Protein AF-A0A7W6JBB3-F1 (afdb_monomer_lite)

Structure (mmCIF, N/CA/C/O backbone):
data_AF-A0A7W6JBB3-F1
#
_entry.id   AF-A0A7W6JBB3-F1
#
loop_
_atom_site.group_PDB
_atom_site.id
_atom_site.type_symbol
_atom_site.label_atom_id
_atom_site.label_alt_id
_atom_site.label_comp_id
_atom_site.label_asym_id
_atom_site.label_entity_id
_atom_site.label_seq_id
_atom_site.pdbx_PDB_ins_code
_atom_site.Cartn_x
_atom_site.Cartn_y
_atom_site.Cartn_z
_atom_site.occupancy
_atom_site.B_iso_or_equiv
_atom_site.auth_seq_id
_atom_site.auth_comp_id
_atom_site.auth_asym_id
_atom_site.auth_atom_id
_atom_site.pdbx_PDB_model_num
ATOM 1 N N . MET A 1 1 ? 36.070 -5.280 -12.609 1.00 41.84 1 MET A N 1
ATOM 2 C CA . MET A 1 1 ? 34.719 -4.781 -12.274 1.00 41.84 1 MET A CA 1
ATOM 3 C C . MET A 1 1 ? 34.627 -3.347 -12.754 1.00 41.84 1 MET A C 1
ATOM 5 O O . MET A 1 1 ? 35.405 -2.529 -12.284 1.00 41.84 1 MET A O 1
ATOM 9 N N . ILE A 1 2 ? 33.766 -3.051 -13.728 1.00 43.06 2 ILE A N 1
ATOM 10 C CA . ILE A 1 2 ? 33.496 -1.660 -14.113 1.00 43.06 2 ILE A CA 1
ATOM 11 C C . ILE A 1 2 ? 32.560 -1.118 -13.036 1.00 43.06 2 ILE A C 1
ATOM 13 O O . ILE A 1 2 ? 31.421 -1.567 -12.941 1.00 43.06 2 ILE A O 1
ATOM 17 N N . ALA A 1 3 ? 33.058 -0.232 -12.176 1.00 48.12 3 ALA A N 1
ATOM 18 C CA . ALA A 1 3 ? 32.223 0.450 -11.200 1.00 48.12 3 ALA A CA 1
ATOM 19 C C . ALA A 1 3 ? 31.231 1.335 -11.967 1.00 48.12 3 ALA A C 1
ATOM 21 O O . ALA A 1 3 ? 31.609 2.362 -12.529 1.00 48.12 3 ALA A O 1
ATOM 22 N N . SER A 1 4 ? 29.972 0.908 -12.059 1.00 64.88 4 SER A N 1
ATOM 23 C CA . SER A 1 4 ? 28.910 1.739 -12.620 1.00 64.88 4 SER A CA 1
ATOM 24 C C . SER A 1 4 ? 28.663 2.906 -11.670 1.00 64.88 4 SER A C 1
ATOM 26 O O . SER A 1 4 ? 28.328 2.693 -10.504 1.00 64.88 4 SER A O 1
ATOM 28 N N . THR A 1 5 ? 28.841 4.133 -12.153 1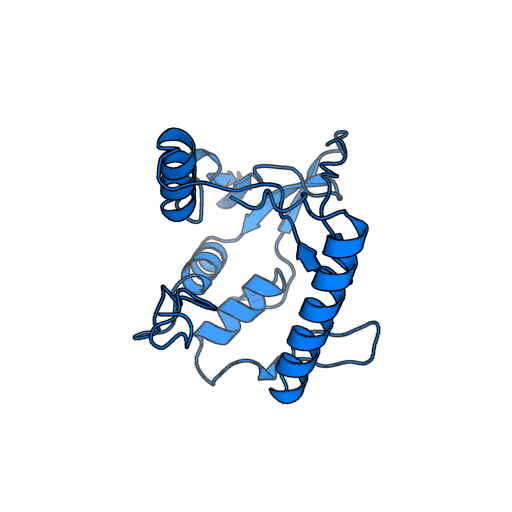.00 76.94 5 THR A N 1
ATOM 29 C CA . THR A 1 5 ? 28.544 5.347 -11.388 1.00 76.94 5 THR A CA 1
ATOM 30 C C . THR A 1 5 ? 27.078 5.349 -10.955 1.00 76.94 5 THR A C 1
ATOM 32 O O . THR A 1 5 ? 26.201 4.954 -11.726 1.00 76.94 5 THR A O 1
ATOM 35 N N . ALA A 1 6 ? 26.809 5.785 -9.722 1.00 81.12 6 ALA A N 1
ATOM 36 C CA . ALA A 1 6 ? 25.443 5.912 -9.228 1.00 81.12 6 ALA A CA 1
ATOM 37 C C . ALA A 1 6 ? 24.630 6.858 -10.137 1.00 81.12 6 ALA A C 1
ATOM 39 O O . ALA A 1 6 ? 25.153 7.900 -10.547 1.00 81.12 6 ALA A O 1
ATOM 40 N N . PRO A 1 7 ? 23.374 6.513 -10.472 1.00 86.12 7 PRO A N 1
ATOM 41 C CA . PRO A 1 7 ? 22.552 7.341 -11.341 1.00 86.12 7 PRO A CA 1
ATOM 42 C C . PRO A 1 7 ? 22.202 8.664 -10.657 1.00 86.12 7 PRO A C 1
ATOM 44 O O . PRO A 1 7 ? 21.899 8.702 -9.464 1.00 86.12 7 PRO A O 1
ATOM 47 N N . THR A 1 8 ? 22.203 9.752 -11.423 1.00 88.31 8 THR A N 1
ATOM 48 C CA . THR A 1 8 ? 21.810 11.072 -10.919 1.00 88.31 8 THR A CA 1
ATOM 49 C C . THR A 1 8 ? 20.291 11.183 -10.779 1.00 88.31 8 THR A C 1
ATOM 51 O O . THR A 1 8 ? 19.534 10.505 -11.478 1.00 88.31 8 THR A O 1
ATOM 54 N N . SER A 1 9 ? 19.817 12.100 -9.931 1.00 87.31 9 SER A N 1
ATOM 55 C CA . SER A 1 9 ? 18.379 12.397 -9.797 1.00 87.31 9 SER A CA 1
ATOM 56 C C . SER A 1 9 ? 17.725 12.768 -11.143 1.00 87.31 9 SER A C 1
ATOM 58 O O . SER A 1 9 ? 16.606 12.344 -11.441 1.00 87.31 9 SER A O 1
ATOM 60 N N . ALA A 1 10 ? 18.453 13.465 -12.025 1.00 89.44 10 ALA A N 1
ATOM 61 C CA . ALA A 1 10 ? 17.990 13.779 -13.377 1.00 89.44 10 ALA A CA 1
ATOM 62 C C . ALA A 1 10 ? 17.801 12.516 -14.240 1.00 89.44 10 ALA A C 1
ATOM 64 O O . ALA A 1 10 ? 16.760 12.358 -14.880 1.00 89.44 10 ALA A O 1
ATOM 65 N N . GLN A 1 11 ? 18.759 11.580 -14.210 1.00 90.50 11 GLN A N 1
ATOM 66 C CA . GLN A 1 11 ? 18.648 10.296 -14.916 1.00 90.50 11 GLN A CA 1
ATOM 67 C C . GLN A 1 11 ? 17.485 9.452 -14.377 1.00 90.50 11 GLN A C 1
ATOM 69 O O . GLN A 1 11 ? 16.732 8.860 -15.154 1.00 90.50 11 GLN A O 1
ATOM 74 N N . LEU A 1 12 ? 17.289 9.432 -13.054 1.00 91.50 12 LEU A N 1
ATOM 75 C CA . LEU A 1 12 ? 16.157 8.744 -12.428 1.00 91.50 12 LEU A CA 1
ATOM 76 C C . LEU A 1 12 ? 14.820 9.379 -12.810 1.00 91.50 12 LEU A C 1
ATOM 78 O O . LEU A 1 12 ? 13.862 8.658 -13.080 1.00 91.50 12 LEU A O 1
ATOM 82 N N . THR A 1 13 ? 14.752 10.707 -12.885 1.00 92.31 13 THR A N 1
ATOM 83 C CA . THR A 1 13 ? 13.548 11.435 -13.312 1.00 92.31 13 THR A CA 1
ATOM 84 C C . THR A 1 13 ? 13.216 11.135 -14.771 1.00 92.31 13 THR A C 1
ATOM 86 O O . THR A 1 13 ? 12.068 10.831 -15.091 1.00 92.31 13 THR A O 1
ATOM 89 N N . GLN A 1 14 ? 14.217 11.129 -15.656 1.00 93.50 14 GLN A N 1
ATOM 90 C CA . GLN A 1 14 ? 14.029 10.763 -17.060 1.00 93.50 14 GLN A CA 1
ATOM 91 C C . GLN A 1 14 ? 13.510 9.325 -17.206 1.00 93.50 14 GLN A C 1
ATOM 93 O O . GLN A 1 14 ? 12.570 9.076 -17.964 1.00 93.50 14 GLN A O 1
ATOM 98 N N . LEU A 1 15 ? 14.080 8.372 -16.465 1.00 92.19 15 LEU A N 1
ATOM 99 C CA . LEU A 1 15 ? 13.618 6.986 -16.494 1.00 92.19 15 LEU A CA 1
ATOM 100 C C . LEU A 1 15 ? 12.206 6.838 -15.907 1.00 92.19 15 LEU A C 1
ATOM 102 O O . LEU A 1 15 ? 11.375 6.143 -16.495 1.00 92.19 15 LEU A O 1
ATOM 106 N N . ALA A 1 16 ? 11.906 7.523 -14.801 1.00 92.25 16 ALA A N 1
ATOM 107 C CA . ALA A 1 16 ? 10.565 7.567 -14.224 1.00 92.25 16 ALA A CA 1
ATOM 108 C C . ALA A 1 16 ? 9.542 8.103 -15.236 1.00 92.25 16 ALA A C 1
ATOM 110 O O . ALA A 1 16 ? 8.471 7.516 -15.377 1.00 92.25 16 ALA A O 1
ATOM 111 N N . ASN A 1 17 ? 9.898 9.134 -16.011 1.00 92.94 17 ASN A N 1
ATOM 112 C CA . ASN A 1 17 ? 9.053 9.661 -17.080 1.00 92.94 17 ASN A CA 1
ATOM 113 C C . ASN A 1 17 ? 8.743 8.606 -18.154 1.00 92.94 17 ASN A C 1
ATOM 115 O O . ASN A 1 17 ? 7.592 8.441 -18.559 1.00 92.94 17 ASN A O 1
ATOM 119 N N . ILE A 1 18 ? 9.759 7.860 -18.603 1.00 94.00 18 ILE A N 1
ATOM 120 C CA . ILE A 1 18 ? 9.594 6.791 -19.602 1.00 94.00 18 ILE A CA 1
ATOM 121 C C . ILE A 1 18 ? 8.681 5.685 -19.062 1.00 94.00 18 ILE A C 1
ATOM 123 O O . ILE A 1 18 ? 7.814 5.188 -19.786 1.00 94.00 18 ILE A O 1
ATOM 127 N N . ILE A 1 19 ? 8.868 5.289 -17.800 1.00 90.81 19 ILE A N 1
ATOM 128 C CA . ILE A 1 19 ? 8.032 4.281 -17.141 1.00 90.81 19 ILE A CA 1
ATOM 129 C C . ILE A 1 19 ? 6.588 4.778 -17.051 1.00 90.81 19 ILE A C 1
ATOM 131 O O . ILE A 1 19 ? 5.692 4.055 -17.484 1.00 90.81 19 ILE A O 1
ATOM 135 N N . ALA A 1 20 ? 6.371 6.005 -16.571 1.00 89.06 20 ALA A N 1
ATOM 136 C CA . ALA A 1 20 ? 5.051 6.617 -16.456 1.00 89.06 20 ALA A CA 1
ATOM 137 C C . ALA A 1 20 ? 4.313 6.602 -17.802 1.00 89.06 20 ALA A C 1
ATOM 139 O O . ALA A 1 20 ? 3.229 6.032 -17.907 1.00 89.06 20 ALA A O 1
ATOM 140 N N . HIS A 1 21 ? 4.953 7.092 -18.869 1.00 89.38 21 HIS A N 1
ATOM 141 C CA . HIS A 1 21 ? 4.381 7.084 -20.218 1.00 89.38 21 HIS A CA 1
ATOM 142 C C . HIS A 1 21 ? 4.033 5.674 -20.709 1.00 89.38 21 HIS A C 1
ATOM 144 O O . HIS A 1 21 ? 2.974 5.459 -21.303 1.00 89.38 21 HIS A O 1
ATOM 150 N N . ARG A 1 22 ? 4.910 4.688 -20.480 1.00 90.69 22 ARG A N 1
ATOM 151 C CA . ARG A 1 22 ? 4.663 3.297 -20.894 1.00 90.69 22 ARG A CA 1
ATOM 152 C C . ARG A 1 22 ? 3.504 2.670 -20.128 1.00 90.69 22 ARG A C 1
ATOM 154 O O . ARG A 1 22 ? 2.696 1.979 -20.746 1.00 90.69 22 ARG A O 1
ATOM 161 N N . VAL A 1 23 ? 3.428 2.909 -18.819 1.00 89.12 23 VAL A N 1
ATOM 162 C CA . VAL A 1 23 ? 2.348 2.417 -17.958 1.00 89.12 23 VAL A CA 1
ATOM 163 C C . VAL A 1 23 ? 1.026 3.054 -18.370 1.00 89.12 23 VAL A C 1
ATOM 165 O O . VAL A 1 23 ? 0.108 2.314 -18.713 1.00 89.12 23 VAL A O 1
ATOM 168 N N . CYS A 1 24 ? 0.948 4.385 -18.456 1.00 86.50 24 CYS A N 1
ATOM 169 C CA . CYS A 1 24 ? -0.266 5.081 -18.888 1.00 86.50 24 CYS A CA 1
ATOM 170 C C . CYS A 1 24 ? -0.722 4.591 -20.266 1.00 86.50 24 CYS A C 1
ATOM 172 O O . CYS A 1 24 ? -1.848 4.129 -20.413 1.00 86.50 24 CYS A O 1
ATOM 174 N N . ARG A 1 25 ? 0.179 4.534 -21.258 1.00 86.88 25 ARG A N 1
ATOM 175 C CA . ARG A 1 25 ? -0.156 4.031 -22.601 1.00 86.88 25 ARG A CA 1
ATOM 176 C C . ARG A 1 25 ? -0.646 2.578 -22.596 1.00 86.88 25 ARG A C 1
ATOM 178 O O . ARG A 1 25 ? -1.477 2.219 -23.431 1.00 86.88 25 ARG A O 1
ATOM 185 N N . HIS A 1 26 ? -0.104 1.722 -21.728 1.00 85.19 26 HIS A N 1
ATOM 186 C CA . HIS A 1 26 ? -0.569 0.340 -21.592 1.00 85.19 26 HIS A CA 1
ATOM 187 C C . HIS A 1 26 ? -1.985 0.283 -21.015 1.00 85.19 26 HIS A C 1
ATOM 189 O O . HIS A 1 26 ? -2.833 -0.415 -21.566 1.00 85.19 26 HIS A O 1
ATOM 195 N N . LEU A 1 27 ? -2.235 1.027 -19.938 1.00 84.00 27 LEU A N 1
ATOM 196 C CA . LEU A 1 27 ? -3.528 1.062 -19.263 1.00 84.00 27 LEU A CA 1
ATOM 197 C C . LEU A 1 27 ? -4.614 1.696 -20.152 1.00 84.00 27 LEU A C 1
ATOM 199 O O . LEU A 1 27 ? -5.698 1.133 -20.262 1.00 84.00 27 LEU A O 1
ATOM 203 N N . SER A 1 28 ? -4.313 2.770 -20.891 1.00 83.94 28 SER A N 1
ATOM 204 C CA . SER A 1 28 ? -5.243 3.347 -21.877 1.00 83.94 28 SER A CA 1
ATOM 205 C C . SER A 1 28 ? -5.599 2.348 -22.982 1.00 83.94 28 SER A C 1
ATOM 207 O O . SER A 1 28 ? -6.765 2.200 -23.326 1.00 83.94 28 SER A O 1
ATOM 209 N N . ARG A 1 29 ? -4.625 1.580 -23.503 1.00 83.44 29 ARG A N 1
ATOM 210 C CA . ARG A 1 29 ? -4.897 0.516 -24.495 1.00 83.44 29 ARG A CA 1
ATOM 211 C C . ARG A 1 29 ? -5.759 -0.622 -23.951 1.00 83.44 29 ARG A C 1
ATOM 213 O O . ARG A 1 29 ? -6.398 -1.317 -24.733 1.00 83.44 29 ARG A O 1
ATOM 220 N N . ARG A 1 30 ? -5.739 -0.843 -22.636 1.00 77.69 30 ARG A N 1
ATOM 221 C CA . ARG A 1 30 ? -6.608 -1.803 -21.947 1.00 77.69 30 ARG A CA 1
ATOM 222 C C . ARG A 1 30 ? -8.008 -1.242 -21.678 1.00 77.69 30 ARG A C 1
ATOM 224 O O . ARG A 1 30 ? -8.852 -2.002 -21.224 1.00 77.69 30 ARG A O 1
ATOM 231 N N . GLY A 1 31 ? -8.244 0.046 -21.945 1.00 78.38 31 GLY A N 1
ATOM 232 C CA . GLY A 1 31 ? -9.477 0.737 -21.573 1.00 78.38 31 GLY A CA 1
ATOM 233 C C . GLY A 1 31 ? -9.602 0.957 -20.066 1.00 78.38 31 GLY A C 1
ATOM 234 O O . GLY A 1 31 ? -10.712 1.060 -19.574 1.00 78.38 31 GLY A O 1
ATOM 235 N N . TRP A 1 32 ? -8.479 0.961 -19.334 1.00 76.06 32 TRP A N 1
ATOM 236 C CA . TRP A 1 32 ? -8.447 1.074 -17.868 1.00 76.06 32 TRP A CA 1
ATOM 237 C C . TRP A 1 32 ? -8.241 2.501 -17.363 1.00 76.06 32 TRP A C 1
ATOM 239 O O . TRP A 1 32 ? -8.234 2.735 -16.156 1.00 76.06 32 TRP A O 1
ATOM 249 N N . LEU A 1 33 ? -8.012 3.444 -18.274 1.00 77.31 33 LEU A N 1
ATOM 250 C CA . LEU A 1 33 ? -7.864 4.859 -17.969 1.00 77.31 33 LEU A CA 1
ATOM 251 C C . LEU A 1 33 ? -8.891 5.658 -18.767 1.00 77.31 33 LEU A C 1
ATOM 253 O O . LEU A 1 33 ? -8.988 5.485 -19.981 1.00 77.31 33 LEU A O 1
ATOM 257 N N . GLU A 1 34 ? -9.600 6.539 -18.072 1.00 69.69 34 GLU A N 1
ATOM 258 C CA . GLU A 1 34 ? -10.542 7.519 -18.613 1.00 69.69 34 GLU A CA 1
ATOM 259 C C . GLU A 1 34 ? -10.003 8.938 -18.375 1.00 69.69 34 GLU A C 1
ATOM 261 O O . GLU A 1 34 ? -9.391 9.199 -17.339 1.00 69.69 34 GLU A O 1
ATOM 266 N N . GLY A 1 35 ? -10.238 9.854 -19.319 1.00 63.38 35 GLY A N 1
ATOM 267 C CA . GLY A 1 35 ? -9.836 11.265 -19.227 1.00 63.38 35 GLY A CA 1
ATOM 268 C C . GLY A 1 35 ? -8.697 11.675 -20.170 1.00 63.38 35 GLY A C 1
ATOM 269 O O . GLY A 1 35 ? -8.092 10.840 -20.845 1.00 63.38 35 GLY A O 1
ATOM 270 N N . GLU A 1 36 ? -8.425 12.981 -20.218 1.00 53.25 36 GLU A N 1
ATOM 271 C CA . GLU A 1 36 ? -7.412 13.617 -21.075 1.00 53.25 36 GLU A CA 1
ATOM 272 C C . GLU A 1 36 ? -6.265 14.202 -20.235 1.00 53.25 36 GLU A C 1
ATOM 274 O O . GLU A 1 36 ? -6.506 14.725 -19.144 1.00 53.25 36 GLU A O 1
ATOM 279 N N . ASP A 1 37 ? -5.039 14.095 -20.764 1.00 56.25 37 ASP A N 1
ATOM 280 C CA . ASP A 1 37 ? -3.755 14.678 -20.331 1.00 56.25 37 ASP A CA 1
ATOM 281 C C . ASP A 1 37 ? -3.524 14.863 -18.816 1.00 56.25 37 ASP A C 1
ATOM 283 O O . ASP A 1 37 ? -2.739 14.122 -18.220 1.00 56.25 37 ASP A O 1
ATOM 287 N N . GLU A 1 38 ? -4.177 15.838 -18.178 1.00 48.69 38 GLU A N 1
ATOM 288 C CA . GLU A 1 38 ? -3.965 16.195 -16.766 1.00 48.69 38 GLU A CA 1
ATOM 289 C C . GLU A 1 38 ? -4.943 15.542 -15.773 1.00 48.69 38 GLU A C 1
ATOM 291 O O . GLU A 1 38 ? -4.726 15.596 -14.561 1.00 48.69 38 GLU A O 1
ATOM 296 N N . SER A 1 39 ? -6.012 14.901 -16.251 1.00 53.28 39 SER A N 1
ATOM 297 C CA . SER A 1 39 ? -7.073 14.344 -15.398 1.00 53.28 39 SER A CA 1
ATOM 298 C C . SER A 1 39 ? -7.435 12.922 -15.809 1.00 53.28 39 SER A C 1
ATOM 300 O O . SER A 1 39 ? -8.550 12.615 -16.218 1.00 53.28 39 SER A O 1
ATOM 302 N N . VAL A 1 40 ? -6.438 12.044 -15.714 1.00 59.12 40 VAL A N 1
ATOM 303 C CA . VAL A 1 40 ? -6.588 10.627 -16.033 1.00 59.12 40 VAL A CA 1
ATOM 304 C C . VAL A 1 40 ? -6.972 9.845 -14.775 1.00 59.12 40 VAL A C 1
ATOM 306 O O . VAL A 1 40 ? -6.230 9.816 -13.790 1.00 59.12 40 VAL A O 1
ATOM 309 N N . PHE A 1 41 ? -8.122 9.181 -14.816 1.00 63.94 41 PHE A N 1
ATOM 310 C CA . PHE A 1 41 ? -8.656 8.364 -13.730 1.00 63.94 41 PHE A CA 1
ATOM 311 C C . PHE A 1 41 ? -8.732 6.898 -14.146 1.00 63.94 41 PHE A C 1
ATOM 313 O O . PHE A 1 41 ? -8.790 6.576 -15.329 1.00 63.94 41 PHE A O 1
ATOM 320 N N . LEU A 1 42 ? -8.722 5.988 -13.171 1.00 61.62 42 LEU A N 1
ATOM 321 C CA . LEU A 1 42 ? -8.976 4.576 -13.450 1.00 61.62 42 LEU A CA 1
ATOM 322 C C . LEU A 1 42 ? -10.448 4.403 -13.844 1.00 61.62 42 LEU A C 1
ATOM 324 O O . LEU A 1 42 ? -11.322 4.838 -13.096 1.00 61.62 42 LEU A O 1
ATOM 328 N N . SER A 1 43 ? -10.696 3.769 -14.990 1.00 60.00 43 SER A N 1
ATOM 329 C CA . SER A 1 43 ? -12.046 3.477 -15.484 1.00 60.00 43 SER A CA 1
ATOM 330 C C . SER A 1 43 ? -12.761 2.488 -14.565 1.00 60.00 43 SER A C 1
ATOM 332 O O . SER A 1 43 ? -12.137 1.516 -14.120 1.00 60.00 43 SER A O 1
ATOM 334 N N . ASP A 1 44 ? -14.072 2.626 -14.396 1.00 58.12 44 ASP A N 1
ATOM 335 C CA . ASP A 1 44 ? -14.879 1.623 -13.679 1.00 58.12 44 ASP A CA 1
ATOM 336 C C . ASP A 1 44 ? -14.934 0.276 -14.433 1.00 58.12 44 ASP A C 1
ATOM 338 O O . ASP A 1 44 ? -15.093 -0.782 -13.829 1.00 58.12 44 ASP A O 1
ATOM 342 N N . SER A 1 45 ? -14.690 0.286 -15.748 1.00 53.28 45 SER A N 1
ATOM 343 C CA . SER A 1 45 ? -14.598 -0.899 -16.615 1.00 53.28 45 SER A CA 1
ATOM 344 C C . SER A 1 45 ? -13.273 -1.671 -16.528 1.00 53.28 45 SER A C 1
ATOM 346 O O . SER A 1 45 ? -13.061 -2.617 -17.287 1.00 53.28 45 SER A O 1
ATOM 348 N N . ALA A 1 46 ? -12.354 -1.291 -15.632 1.00 52.38 46 ALA A N 1
ATOM 349 C CA . ALA A 1 46 ? -11.074 -1.988 -15.475 1.00 52.38 46 ALA A CA 1
AT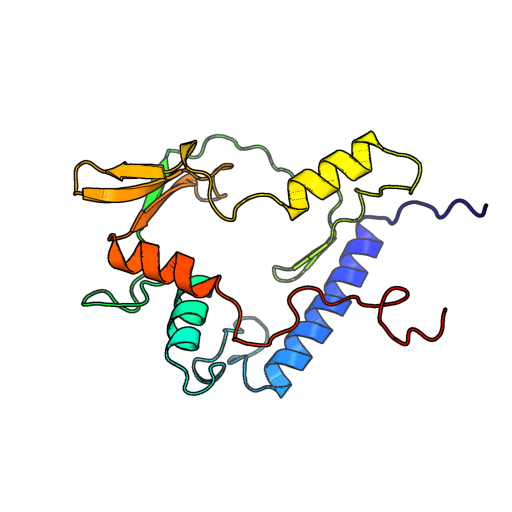OM 350 C C . ALA A 1 46 ? -11.198 -3.358 -14.782 1.00 52.38 46 ALA A C 1
ATOM 352 O O . ALA A 1 46 ? -10.240 -4.136 -14.785 1.00 52.38 46 ALA A O 1
ATOM 353 N N . GLY A 1 47 ? -12.365 -3.652 -14.202 1.00 51.75 47 GLY A N 1
ATOM 354 C CA . GLY A 1 47 ? -12.685 -4.943 -13.605 1.00 51.75 47 GLY A CA 1
ATOM 355 C C . GLY A 1 47 ? -13.167 -5.976 -14.625 1.00 51.75 47 GLY A C 1
ATOM 356 O O . GLY A 1 47 ? -13.912 -5.670 -15.551 1.00 51.75 47 GLY A O 1
ATOM 357 N N . SER A 1 48 ? -12.753 -7.225 -14.433 1.00 54.28 48 SER A N 1
ATOM 358 C CA . SER A 1 48 ? -13.542 -8.387 -14.842 1.00 54.28 48 SER A CA 1
ATOM 359 C C . SER A 1 48 ? -14.833 -8.463 -14.014 1.00 54.28 48 SER A C 1
ATOM 361 O O . SER A 1 48 ? -14.930 -7.848 -12.955 1.00 54.28 48 SER A O 1
ATOM 363 N N . ASP A 1 49 ? -15.817 -9.238 -14.474 1.00 54.31 49 ASP A N 1
ATOM 364 C CA . ASP A 1 49 ? -17.138 -9.419 -13.837 1.00 54.31 49 ASP A CA 1
ATOM 365 C C . ASP A 1 49 ? -17.087 -10.176 -12.478 1.00 54.31 49 ASP A C 1
ATOM 367 O O . ASP A 1 49 ? -18.058 -10.785 -12.036 1.00 54.31 49 ASP A O 1
ATOM 371 N N . ASP A 1 50 ? -15.927 -10.190 -11.811 1.00 64.31 50 ASP A N 1
ATOM 372 C CA . ASP A 1 50 ? -15.712 -10.760 -10.482 1.00 64.31 50 ASP A CA 1
ATOM 373 C C . ASP A 1 50 ? -15.939 -9.680 -9.411 1.00 64.31 50 ASP A C 1
ATOM 375 O O . ASP A 1 50 ? -15.358 -8.592 -9.455 1.00 64.31 50 ASP A O 1
ATOM 379 N N . GLY A 1 51 ? -16.731 -9.999 -8.382 1.00 70.69 51 GLY A N 1
ATOM 380 C CA . GLY A 1 51 ? -16.999 -9.104 -7.250 1.00 70.69 51 GLY A CA 1
ATOM 381 C C . GLY A 1 51 ? -15.731 -8.608 -6.533 1.00 70.69 51 GLY A C 1
ATOM 382 O O . GLY A 1 51 ? -15.761 -7.574 -5.863 1.00 70.69 51 GLY A O 1
ATOM 383 N N . MET A 1 52 ? -14.595 -9.291 -6.711 1.00 82.19 52 MET A N 1
ATOM 384 C CA . MET A 1 52 ? -13.293 -8.869 -6.186 1.00 82.19 52 MET A CA 1
ATOM 385 C C . MET A 1 52 ? -12.726 -7.605 -6.839 1.00 82.19 52 MET A C 1
ATOM 387 O O . MET A 1 52 ? -11.977 -6.874 -6.184 1.00 82.19 52 MET A O 1
ATOM 391 N N . ASP A 1 53 ? -13.060 -7.314 -8.095 1.00 79.56 53 ASP A N 1
ATOM 392 C CA . ASP A 1 53 ? -12.511 -6.142 -8.778 1.00 79.56 53 ASP A CA 1
ATOM 393 C C . ASP A 1 53 ? -13.108 -4.845 -8.231 1.00 79.56 53 ASP A C 1
ATOM 395 O O . ASP A 1 53 ? -12.369 -3.888 -7.992 1.00 79.56 53 ASP A O 1
ATOM 399 N N . GLY A 1 54 ? -14.389 -4.852 -7.853 1.00 80.38 54 GLY A N 1
ATOM 400 C CA . GLY A 1 54 ? -15.005 -3.743 -7.119 1.00 80.38 54 GLY A CA 1
ATOM 401 C C . GLY A 1 54 ? -14.308 -3.448 -5.782 1.00 80.38 54 GLY A C 1
ATOM 402 O O . GLY A 1 54 ? -14.085 -2.281 -5.434 1.00 80.38 54 GLY A O 1
ATOM 403 N N . LEU A 1 55 ? -13.873 -4.488 -5.053 1.00 87.69 55 LEU A N 1
ATOM 404 C CA . LEU A 1 55 ? -13.108 -4.327 -3.808 1.00 87.69 55 LEU A CA 1
ATOM 405 C C . LEU A 1 55 ? -11.723 -3.719 -4.062 1.00 87.69 55 LEU A C 1
ATOM 407 O O . LEU A 1 55 ? -11.285 -2.833 -3.318 1.00 87.69 55 LEU A O 1
ATOM 411 N N . ARG A 1 56 ? -11.033 -4.171 -5.117 1.00 86.00 56 ARG A N 1
ATOM 412 C CA . ARG A 1 56 ? -9.714 -3.655 -5.520 1.00 86.00 56 ARG A CA 1
ATOM 413 C C . ARG A 1 56 ? -9.809 -2.197 -5.953 1.00 86.00 56 ARG A C 1
ATOM 415 O O . ARG A 1 56 ? -9.075 -1.368 -5.418 1.00 86.00 56 ARG A O 1
ATOM 422 N N . MET A 1 57 ? -10.765 -1.861 -6.814 1.00 82.50 57 MET A N 1
ATOM 423 C CA . MET A 1 57 ? -10.988 -0.499 -7.307 1.00 82.50 57 MET A CA 1
ATOM 424 C C . MET A 1 57 ? -11.344 0.472 -6.179 1.00 82.50 57 MET A C 1
ATOM 426 O O . MET A 1 57 ? -10.734 1.539 -6.045 1.00 82.50 57 MET A O 1
ATOM 430 N N . SER A 1 58 ? -12.249 0.070 -5.285 1.00 86.94 58 SER A N 1
ATOM 431 C CA . SER A 1 58 ? -12.590 0.851 -4.090 1.00 86.94 58 SER A CA 1
ATOM 432 C C . SER A 1 58 ? -11.384 1.021 -3.156 1.00 86.94 58 SER A C 1
ATOM 434 O O . SER A 1 58 ? -11.202 2.060 -2.523 1.00 86.94 58 SER A O 1
ATOM 436 N N . SER A 1 59 ? -10.503 0.023 -3.067 1.00 89.00 59 SER A N 1
ATOM 437 C CA . SER A 1 59 ? -9.267 0.109 -2.278 1.00 89.00 59 SER A CA 1
ATOM 438 C C . SER A 1 59 ? -8.241 1.061 -2.889 1.00 89.00 59 SER A C 1
ATOM 440 O O . SER A 1 59 ? -7.721 1.912 -2.169 1.00 89.00 59 SER A O 1
ATOM 442 N N . MET A 1 60 ? -8.017 0.992 -4.202 1.00 84.06 60 MET A N 1
ATOM 443 C CA . MET A 1 60 ? -7.091 1.870 -4.928 1.00 84.06 60 MET A CA 1
ATOM 444 C C . MET A 1 60 ? -7.522 3.339 -4.884 1.00 84.06 60 MET A C 1
ATOM 446 O O . MET A 1 60 ? -6.687 4.233 -4.782 1.00 84.06 60 MET A O 1
ATOM 450 N N . THR A 1 61 ? -8.829 3.599 -4.912 1.00 84.44 61 THR A N 1
ATOM 451 C CA . THR A 1 61 ? -9.389 4.960 -4.909 1.00 84.44 61 THR A CA 1
ATOM 452 C C . THR A 1 61 ? -9.739 5.482 -3.510 1.00 84.44 61 THR A C 1
ATOM 454 O O . THR A 1 61 ? -10.271 6.592 -3.382 1.00 84.44 61 THR A O 1
ATOM 457 N N . TYR A 1 62 ? -9.407 4.739 -2.446 1.00 86.56 62 TYR A N 1
ATOM 458 C CA . TYR A 1 62 ? -9.705 5.079 -1.046 1.00 86.56 62 TYR A CA 1
ATOM 459 C C . TYR A 1 62 ? -11.207 5.284 -0.760 1.00 86.56 62 TYR A C 1
ATOM 461 O O . TYR A 1 62 ? -11.594 6.216 -0.048 1.00 86.56 62 TYR A O 1
ATOM 469 N N . ARG A 1 63 ? -12.064 4.428 -1.325 1.00 89.81 63 ARG A N 1
ATOM 470 C CA . ARG A 1 63 ? -13.528 4.449 -1.163 1.00 89.81 63 ARG A CA 1
ATOM 471 C C . ARG A 1 63 ? -14.040 3.209 -0.431 1.00 89.81 63 ARG A C 1
ATOM 473 O O . ARG A 1 63 ? -13.401 2.163 -0.476 1.00 89.81 63 ARG A O 1
ATOM 480 N N . ILE A 1 64 ? -15.170 3.324 0.250 1.00 89.81 64 ILE A N 1
ATOM 481 C CA . ILE A 1 64 ? -15.853 2.216 0.927 1.00 89.81 64 ILE A CA 1
ATOM 482 C C . ILE A 1 64 ? -16.399 1.267 -0.138 1.00 89.81 64 ILE A C 1
ATOM 484 O O . ILE A 1 64 ? -17.045 1.719 -1.084 1.00 89.81 64 ILE A O 1
ATOM 488 N N . ALA A 1 65 ? -16.118 -0.027 -0.010 1.00 87.88 65 ALA A N 1
ATOM 489 C CA . ALA A 1 65 ? -16.453 -0.989 -1.059 1.00 87.88 65 ALA A CA 1
ATOM 490 C C . ALA A 1 65 ? -17.868 -1.573 -0.919 1.00 87.88 65 ALA A C 1
ATOM 492 O O . ALA A 1 65 ? -18.476 -1.974 -1.906 1.00 87.88 65 ALA A O 1
ATOM 493 N N . THR A 1 66 ? -18.394 -1.639 0.306 1.00 86.12 66 THR A N 1
ATOM 494 C CA . THR A 1 66 ? -19.612 -2.400 0.622 1.00 86.12 66 THR A CA 1
ATOM 495 C C . THR A 1 66 ? -20.549 -1.643 1.559 1.00 86.12 66 THR A C 1
ATOM 497 O O . THR A 1 66 ? -20.102 -0.832 2.367 1.00 86.12 66 THR A O 1
ATOM 500 N N . GLY A 1 67 ? -21.840 -1.985 1.533 1.00 86.31 67 GLY A N 1
ATOM 501 C CA . GLY A 1 67 ? -22.836 -1.476 2.480 1.00 86.31 67 GLY A CA 1
ATOM 502 C C . GLY A 1 67 ? -23.437 -0.124 2.088 1.00 86.31 67 GLY A C 1
ATOM 503 O O . GLY A 1 67 ? -23.285 0.343 0.963 1.00 86.31 67 GLY A O 1
ATOM 504 N N . ARG A 1 68 ? -24.153 0.506 3.028 1.00 87.19 68 ARG A N 1
ATOM 505 C CA . ARG A 1 68 ? -24.911 1.752 2.787 1.00 87.19 68 ARG A CA 1
ATOM 506 C C . ARG A 1 68 ? -24.026 2.919 2.340 1.00 87.19 68 ARG A C 1
ATOM 508 O O . ARG A 1 68 ? -24.484 3.784 1.602 1.00 87.19 68 ARG A O 1
ATOM 515 N N . ASP A 1 69 ? -22.779 2.932 2.793 1.00 87.69 69 ASP A N 1
ATOM 516 C CA . ASP A 1 69 ? -21.813 3.988 2.503 1.00 87.69 69 ASP A CA 1
ATOM 517 C C . ASP A 1 69 ? -20.892 3.654 1.318 1.00 87.69 69 ASP A C 1
ATOM 519 O O . ASP A 1 69 ? -19.904 4.358 1.101 1.00 87.69 69 ASP A O 1
ATOM 523 N N . ALA A 1 70 ? -21.203 2.607 0.539 1.00 87.31 70 ALA A N 1
ATOM 524 C CA . ALA A 1 70 ? -20.429 2.224 -0.639 1.00 87.31 70 ALA A CA 1
ATOM 525 C C . ALA A 1 70 ? -20.199 3.418 -1.578 1.00 87.31 70 ALA A C 1
ATOM 527 O O . ALA A 1 70 ? -21.071 4.257 -1.812 1.00 87.31 70 ALA A O 1
ATOM 528 N N . GLY A 1 71 ? -18.972 3.527 -2.078 1.00 85.62 71 GLY A N 1
ATOM 529 C CA . GLY A 1 71 ? -18.538 4.648 -2.891 1.00 85.62 71 GLY A CA 1
ATOM 530 C C . GLY A 1 71 ? -18.242 5.927 -2.102 1.00 85.62 71 GLY A C 1
ATOM 531 O O . GLY A 1 71 ? -17.754 6.871 -2.706 1.00 85.62 71 GLY A O 1
ATOM 532 N N . ARG A 1 72 ? -18.439 6.040 -0.787 1.00 89.44 72 ARG A N 1
ATOM 533 C CA . ARG A 1 72 ? -17.955 7.222 -0.037 1.00 89.44 72 ARG A CA 1
ATOM 534 C C . ARG A 1 72 ? -16.455 7.121 0.240 1.00 89.44 72 ARG A C 1
ATOM 536 O O . ARG A 1 72 ? -15.895 6.030 0.238 1.00 89.44 72 ARG A O 1
ATOM 543 N N . LYS A 1 73 ? -15.777 8.253 0.456 1.00 90.94 73 LYS A N 1
ATOM 544 C CA . LYS A 1 73 ? -14.365 8.250 0.878 1.00 90.94 73 LYS A CA 1
ATOM 545 C C . LYS A 1 73 ? -14.240 7.663 2.283 1.00 90.94 73 LYS A C 1
ATOM 547 O O . LYS A 1 73 ? -15.078 7.923 3.143 1.00 90.94 73 LYS A O 1
ATOM 552 N N . VAL A 1 74 ? -13.179 6.892 2.498 1.00 90.94 74 VAL A N 1
ATOM 553 C CA . VAL A 1 74 ? -12.841 6.363 3.824 1.00 90.94 74 VAL A CA 1
ATOM 554 C C . VAL A 1 74 ? -12.519 7.517 4.778 1.00 90.94 74 VAL A C 1
ATOM 556 O O . VAL A 1 74 ? -11.919 8.515 4.374 1.00 90.94 74 VAL A O 1
ATOM 559 N N . VAL A 1 75 ? -12.908 7.377 6.046 1.00 91.25 75 VAL A N 1
ATOM 560 C CA . VAL A 1 75 ? -12.670 8.395 7.073 1.00 91.25 75 VAL A CA 1
ATOM 561 C C . VAL A 1 75 ? -11.189 8.443 7.442 1.00 91.25 75 VAL A C 1
ATOM 563 O O . VAL A 1 75 ? -10.568 7.427 7.752 1.00 91.25 75 VAL A O 1
ATOM 566 N N . THR A 1 76 ? -10.627 9.648 7.439 1.00 91.25 76 THR A N 1
ATOM 567 C CA . THR A 1 76 ? -9.239 9.923 7.817 1.00 91.25 76 THR A CA 1
ATOM 568 C C . THR A 1 76 ? -9.204 10.872 9.003 1.00 91.25 76 THR A C 1
ATOM 570 O O . THR A 1 76 ? -9.856 11.915 8.965 1.00 91.25 76 THR A O 1
ATOM 573 N N . LEU A 1 77 ? -8.417 10.550 10.030 1.00 89.06 77 LEU A N 1
ATOM 574 C CA . LEU A 1 77 ? -8.186 11.455 11.154 1.00 89.06 77 LEU A CA 1
ATOM 575 C C . LEU A 1 77 ? -6.905 12.245 10.918 1.00 89.06 77 LEU A C 1
ATOM 577 O O . LEU A 1 77 ? -5.830 11.668 10.719 1.00 89.06 77 LEU A O 1
ATOM 581 N N . GLN A 1 78 ? -7.037 13.565 10.964 1.00 85.94 78 GLN A N 1
ATOM 582 C CA . GLN A 1 78 ? -5.930 14.499 10.844 1.00 85.94 78 GLN A CA 1
ATOM 583 C C . GLN A 1 78 ? -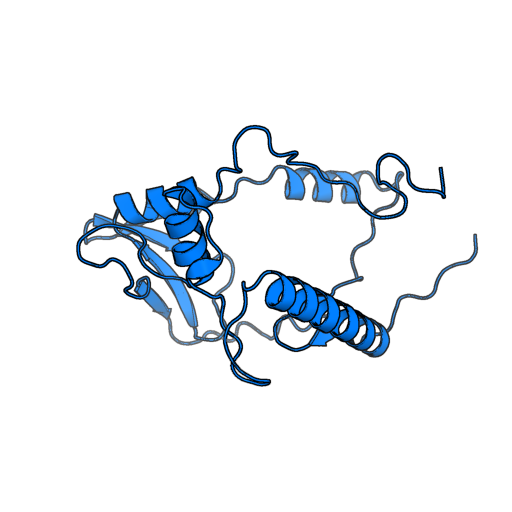5.571 15.032 12.224 1.00 85.94 78 GLN A C 1
ATOM 585 O O . GLN A 1 78 ? -6.438 15.433 12.997 1.00 85.94 78 GLN A O 1
ATOM 590 N N . THR A 1 79 ? -4.281 15.035 12.528 1.00 76.44 79 THR A N 1
ATOM 591 C CA . THR A 1 79 ? -3.741 15.873 13.600 1.00 76.44 79 THR A CA 1
ATOM 592 C C . THR A 1 79 ? -3.166 17.132 12.966 1.00 76.44 79 THR A C 1
ATOM 594 O O . THR A 1 79 ? -2.882 17.131 11.766 1.00 76.44 79 THR A O 1
ATOM 597 N N . LEU A 1 80 ? -2.976 18.198 13.754 1.00 65.94 80 LEU A N 1
ATOM 598 C CA . LEU A 1 80 ? -2.233 19.375 13.292 1.00 65.94 80 LEU A CA 1
ATOM 599 C C . LEU A 1 80 ? -0.946 18.909 12.594 1.00 65.94 80 LEU A C 1
ATOM 601 O O . LEU A 1 80 ? -0.308 17.979 13.106 1.00 65.94 80 LEU A O 1
ATOM 605 N N . PRO A 1 81 ? -0.599 19.474 11.425 1.00 55.50 81 PRO A N 1
ATOM 606 C CA . PRO A 1 81 ? 0.564 19.029 10.680 1.00 55.50 81 PRO A CA 1
ATOM 607 C C . PRO A 1 81 ? 1.800 19.219 11.558 1.00 55.50 81 PRO A C 1
ATOM 609 O O . PRO A 1 81 ? 2.253 20.335 11.794 1.00 55.50 81 PRO A O 1
ATOM 612 N N . GLY A 1 82 ? 2.319 18.111 12.085 1.00 51.47 82 GLY A N 1
ATOM 613 C CA . GLY A 1 82 ? 3.685 18.070 12.569 1.00 51.47 82 GLY A CA 1
ATOM 614 C C . GLY A 1 82 ? 4.594 18.193 11.358 1.00 51.47 82 GLY A C 1
ATOM 615 O O . GLY A 1 82 ? 4.274 17.641 10.301 1.00 51.47 82 GLY A O 1
ATOM 616 N N . ASP A 1 83 ? 5.698 18.917 11.510 1.00 51.69 83 ASP A N 1
ATOM 617 C CA . ASP A 1 83 ? 6.761 19.013 10.515 1.00 51.69 83 ASP A CA 1
ATOM 618 C C . ASP A 1 83 ? 7.403 17.628 10.324 1.00 51.69 83 ASP A C 1
ATOM 620 O O . ASP A 1 83 ? 8.444 17.284 10.881 1.00 51.69 83 ASP A O 1
ATOM 624 N N . ALA A 1 84 ? 6.706 16.756 9.597 1.00 51.25 84 ALA A N 1
ATOM 625 C CA . ALA A 1 84 ? 7.276 15.551 9.042 1.00 51.25 84 ALA A CA 1
ATOM 626 C C . ALA A 1 84 ? 8.151 16.034 7.891 1.00 51.25 84 ALA A C 1
ATOM 628 O O . ALA A 1 84 ? 7.689 16.119 6.749 1.00 51.25 84 ALA A O 1
ATOM 629 N N . GLY A 1 85 ? 9.380 16.424 8.245 1.00 47.03 85 GLY A N 1
ATOM 630 C CA . GLY A 1 85 ? 10.381 16.934 7.323 1.00 47.03 85 GLY A CA 1
ATOM 631 C C . GLY A 1 85 ? 10.388 16.134 6.025 1.00 47.03 85 GLY A C 1
ATOM 632 O O . GLY A 1 85 ? 10.131 14.923 6.008 1.00 47.03 85 GLY A O 1
ATOM 633 N N . SER A 1 86 ? 10.622 16.828 4.915 1.00 47.31 86 SER A N 1
ATOM 634 C CA . SER A 1 86 ? 10.567 16.205 3.601 1.00 47.31 86 SER A CA 1
ATOM 635 C C . SER A 1 86 ? 11.534 15.007 3.577 1.00 47.31 86 SER A C 1
ATOM 637 O O . SER A 1 86 ? 12.745 15.135 3.737 1.00 47.31 86 SER A O 1
ATOM 639 N N . LEU A 1 87 ? 10.998 13.794 3.404 1.00 48.19 87 LEU A N 1
ATOM 640 C CA . LEU A 1 87 ? 11.797 12.612 3.065 1.00 48.19 87 LEU A CA 1
ATOM 641 C C . LEU A 1 87 ? 12.187 12.700 1.582 1.00 48.19 87 LEU A C 1
ATOM 643 O O . LEU A 1 87 ? 11.941 11.781 0.797 1.00 48.19 87 LEU A O 1
ATOM 647 N N . GLU A 1 88 ? 12.695 13.851 1.148 1.00 51.72 88 GLU A N 1
ATOM 648 C CA . GLU A 1 88 ? 13.200 14.038 -0.203 1.00 51.72 88 GLU A CA 1
ATOM 649 C C . GLU A 1 88 ? 14.604 13.465 -0.277 1.00 51.72 88 GLU A C 1
ATOM 651 O O . GLU A 1 88 ? 15.606 14.158 -0.200 1.00 51.72 88 GLU A O 1
ATOM 656 N N . GLY A 1 89 ? 14.657 12.139 -0.398 1.00 59.53 89 GLY A N 1
ATOM 657 C CA . GLY A 1 89 ? 15.820 11.487 -0.984 1.00 59.53 89 GLY A CA 1
ATOM 658 C C . GLY A 1 89 ? 15.881 11.730 -2.495 1.00 59.53 89 GLY A C 1
ATOM 659 O O . GLY A 1 89 ? 14.891 12.163 -3.092 1.00 59.53 89 GLY A O 1
ATOM 660 N N . ASP A 1 90 ? 17.015 11.357 -3.098 1.00 69.62 90 ASP A N 1
ATOM 661 C CA . ASP A 1 90 ? 17.385 11.438 -4.528 1.00 69.62 90 ASP A CA 1
ATOM 662 C C . ASP A 1 90 ? 16.480 10.641 -5.503 1.00 69.62 90 ASP A C 1
ATOM 664 O O . ASP A 1 90 ? 16.940 10.053 -6.480 1.00 69.62 90 ASP A O 1
ATOM 668 N N . ALA A 1 91 ? 15.177 10.548 -5.247 1.00 83.38 91 ALA A N 1
ATOM 669 C CA . ALA A 1 91 ? 14.231 9.881 -6.128 1.00 83.38 91 ALA A CA 1
ATOM 670 C C . ALA A 1 91 ? 13.913 10.741 -7.351 1.00 83.38 91 ALA A C 1
ATOM 672 O O . ALA A 1 91 ? 13.570 11.915 -7.213 1.00 83.38 91 ALA A O 1
ATOM 673 N N . GLY A 1 92 ? 13.869 10.114 -8.526 1.00 87.44 92 GLY A N 1
ATOM 674 C CA . GLY A 1 92 ? 13.197 10.708 -9.676 1.00 87.44 92 GLY A CA 1
ATOM 675 C C . GLY A 1 92 ? 11.682 10.652 -9.488 1.00 87.44 92 GLY A C 1
ATOM 676 O O . GLY A 1 92 ? 11.155 9.597 -9.128 1.00 87.44 92 GLY A O 1
ATOM 677 N N . LYS A 1 93 ? 10.973 11.763 -9.715 1.00 88.44 93 LYS A N 1
ATOM 678 C CA . LYS A 1 93 ? 9.512 11.852 -9.539 1.00 88.44 93 LYS A CA 1
ATOM 679 C C . LYS A 1 93 ? 8.850 12.461 -10.769 1.00 88.44 93 LYS A C 1
ATOM 681 O O . LYS A 1 93 ? 9.263 13.529 -11.205 1.00 88.44 93 LYS A O 1
ATOM 686 N N . VAL A 1 94 ? 7.815 11.814 -11.302 1.00 87.94 94 VAL A N 1
ATOM 687 C CA . VAL A 1 94 ? 7.049 12.301 -12.464 1.00 87.94 94 VAL A CA 1
ATOM 688 C C . VAL A 1 94 ? 5.601 11.837 -12.356 1.00 87.94 94 VAL A C 1
ATOM 690 O O . VAL A 1 94 ? 5.369 10.640 -12.247 1.00 87.94 94 VAL A O 1
ATOM 693 N N . GLY A 1 95 ? 4.625 12.752 -12.391 1.00 80.88 95 GLY A N 1
ATOM 694 C CA . GLY A 1 95 ? 3.200 12.402 -12.539 1.00 80.88 95 GLY A CA 1
ATOM 695 C C . GLY A 1 95 ? 2.672 11.360 -11.540 1.00 80.88 95 GLY A C 1
ATOM 696 O O . GLY A 1 95 ? 1.946 10.453 -11.927 1.00 80.88 95 GLY A O 1
ATOM 697 N N . GLY A 1 96 ? 3.099 11.421 -10.273 1.00 82.94 96 GLY A N 1
ATOM 698 C CA . GLY A 1 96 ? 2.728 10.443 -9.237 1.00 82.94 96 GLY A CA 1
ATOM 699 C C . GLY A 1 96 ? 3.600 9.178 -9.177 1.00 82.94 96 GLY A C 1
ATOM 700 O O . GLY A 1 96 ? 3.498 8.418 -8.217 1.00 82.94 96 GLY A O 1
ATOM 701 N N . PHE A 1 97 ? 4.508 8.974 -10.133 1.00 86.25 97 PHE A N 1
ATOM 702 C CA . PHE A 1 97 ? 5.529 7.928 -10.088 1.00 86.25 97 PHE A CA 1
ATOM 703 C C . PHE A 1 97 ? 6.754 8.415 -9.312 1.00 86.25 97 PHE A C 1
ATOM 705 O O . PHE A 1 97 ? 7.200 9.549 -9.492 1.00 86.25 97 PHE A O 1
ATOM 712 N N . SER A 1 98 ? 7.335 7.541 -8.491 1.00 88.56 98 SER A N 1
ATOM 713 C CA . SER A 1 98 ? 8.633 7.748 -7.847 1.00 88.56 98 SER A CA 1
ATOM 714 C C . SER A 1 98 ? 9.562 6.567 -8.127 1.00 88.56 98 SER A C 1
ATOM 716 O O . SER A 1 98 ? 9.159 5.406 -8.049 1.00 88.56 98 SER A O 1
ATOM 718 N N . LEU A 1 99 ? 10.819 6.859 -8.460 1.00 88.75 99 LEU A N 1
ATOM 719 C CA . LEU A 1 99 ? 11.855 5.864 -8.718 1.00 88.75 99 LEU A CA 1
ATOM 720 C C . LEU A 1 99 ? 13.069 6.135 -7.832 1.00 88.75 99 LEU A C 1
ATOM 722 O O . LEU A 1 99 ? 13.695 7.190 -7.923 1.00 88.75 99 LEU A O 1
ATOM 726 N N . HIS A 1 100 ? 13.420 5.150 -7.007 1.00 85.81 100 HIS A N 1
ATOM 727 C CA . HIS A 1 100 ? 14.603 5.175 -6.152 1.00 85.81 100 HIS A CA 1
ATOM 728 C C . HIS A 1 100 ? 15.617 4.129 -6.620 1.00 85.81 100 HIS A C 1
ATOM 730 O O . HIS A 1 100 ? 15.249 2.983 -6.863 1.00 85.81 100 HIS A O 1
ATOM 736 N N . ALA A 1 101 ? 16.894 4.510 -6.665 1.00 84.44 101 ALA A N 1
ATOM 737 C CA . ALA A 1 101 ? 18.011 3.603 -6.952 1.00 84.44 101 ALA A CA 1
ATOM 738 C C . ALA A 1 101 ? 19.075 3.576 -5.835 1.00 84.44 101 ALA A C 1
ATOM 740 O O . ALA A 1 101 ? 20.153 3.025 -6.018 1.00 84.44 101 ALA A O 1
ATOM 741 N N . GLY A 1 102 ? 18.778 4.153 -4.664 1.00 77.56 102 GLY A N 1
ATOM 742 C CA . GLY A 1 102 ? 19.722 4.255 -3.541 1.00 77.56 102 GLY A CA 1
ATOM 743 C C . GLY A 1 102 ? 19.878 2.986 -2.693 1.00 77.56 102 GLY A C 1
ATOM 744 O O . GLY A 1 102 ? 20.563 3.019 -1.676 1.00 77.56 102 GLY A O 1
ATOM 745 N N . VAL A 1 103 ? 19.224 1.878 -3.057 1.00 77.75 103 VAL A N 1
ATOM 746 C CA . VAL A 1 103 ? 19.306 0.607 -2.322 1.00 77.75 103 VAL A CA 1
ATOM 747 C C . VAL A 1 103 ? 19.765 -0.490 -3.273 1.00 77.75 103 VAL A C 1
ATOM 749 O O . VAL A 1 103 ? 19.033 -0.873 -4.181 1.00 77.75 103 VAL A O 1
ATOM 752 N N . ALA A 1 104 ? 20.962 -1.013 -3.023 1.00 81.69 104 ALA A N 1
ATOM 753 C CA . ALA A 1 104 ? 21.516 -2.189 -3.679 1.00 81.69 104 ALA A CA 1
ATOM 754 C C . ALA A 1 104 ? 21.994 -3.186 -2.616 1.00 81.69 104 ALA A C 1
ATOM 756 O O . ALA A 1 104 ? 22.482 -2.780 -1.552 1.00 81.69 104 ALA A O 1
ATOM 757 N N . ALA A 1 105 ? 21.828 -4.474 -2.905 1.00 83.94 105 ALA A N 1
ATOM 758 C CA . ALA A 1 105 ? 22.297 -5.568 -2.067 1.00 83.94 105 ALA A CA 1
ATOM 759 C C . ALA A 1 105 ? 23.046 -6.578 -2.939 1.00 83.94 105 ALA A C 1
ATOM 761 O O . ALA A 1 105 ? 22.462 -7.159 -3.855 1.00 83.94 105 ALA A O 1
ATOM 762 N N . GLU A 1 106 ? 24.330 -6.769 -2.657 1.00 85.44 106 GLU A N 1
ATOM 763 C CA . GLU A 1 106 ? 25.139 -7.803 -3.293 1.00 85.44 106 GLU A CA 1
ATOM 764 C C . GLU A 1 106 ? 24.991 -9.149 -2.571 1.00 85.44 106 GLU A C 1
ATOM 766 O O . GLU A 1 106 ? 24.606 -9.217 -1.402 1.00 85.44 106 GLU A O 1
ATOM 771 N N . ALA A 1 107 ? 25.324 -10.244 -3.261 1.00 86.50 10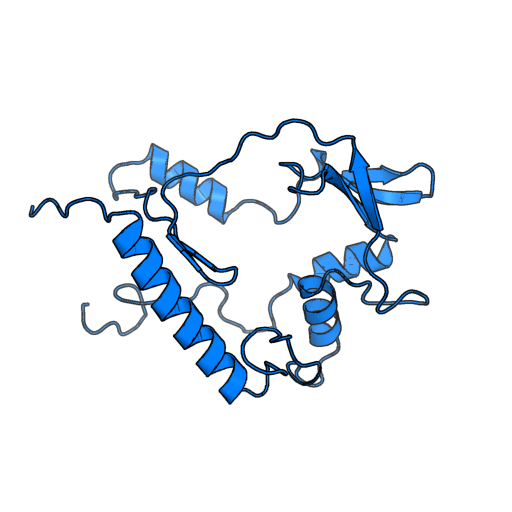7 ALA A N 1
ATOM 772 C CA . ALA A 1 107 ? 25.126 -11.605 -2.752 1.00 86.50 107 ALA A CA 1
ATOM 773 C C . ALA A 1 107 ? 25.886 -11.899 -1.443 1.00 86.50 107 ALA A C 1
ATOM 775 O O . ALA A 1 107 ? 25.469 -12.756 -0.669 1.00 86.50 107 ALA A O 1
ATOM 776 N N . HIS A 1 108 ? 26.988 -11.192 -1.187 1.00 88.12 108 HIS A N 1
ATOM 777 C CA . HIS A 1 108 ? 27.804 -11.370 0.013 1.00 88.12 108 HIS A CA 1
ATOM 778 C C . HIS A 1 108 ? 27.384 -10.452 1.179 1.00 88.12 108 HIS A C 1
ATOM 780 O O . HIS A 1 108 ? 27.872 -10.611 2.296 1.00 88.12 108 HIS A O 1
ATOM 786 N N . GLU A 1 109 ? 26.465 -9.505 0.961 1.00 91.81 109 GLU A N 1
ATOM 787 C CA . GLU A 1 109 ? 26.028 -8.537 1.973 1.00 91.81 109 GLU A CA 1
ATOM 788 C C . GLU A 1 109 ? 24.875 -9.101 2.817 1.00 91.81 109 GLU A C 1
ATOM 790 O O . GLU A 1 109 ? 23.739 -8.619 2.766 1.00 91.81 109 GLU A O 1
ATOM 795 N N . SER A 1 110 ? 25.169 -10.133 3.613 1.00 91.56 110 SER A N 1
ATOM 796 C CA . SER A 1 110 ? 24.183 -10.904 4.391 1.00 91.56 110 SER A CA 1
ATOM 797 C C . SER A 1 110 ? 23.212 -10.035 5.200 1.00 91.56 110 SER A C 1
ATOM 799 O O . SER A 1 110 ? 22.009 -10.277 5.170 1.00 91.56 110 SER A O 1
ATOM 801 N N . HIS A 1 111 ? 23.693 -8.966 5.837 1.00 92.56 111 HIS A N 1
ATOM 802 C CA . HIS A 1 111 ? 22.852 -8.033 6.592 1.00 92.56 111 HIS A CA 1
ATOM 803 C C . HIS A 1 111 ? 21.855 -7.253 5.705 1.00 92.56 111 HIS A C 1
ATOM 805 O O . HIS A 1 111 ? 20.704 -7.028 6.093 1.00 92.56 111 HIS A O 1
ATOM 811 N N . LYS A 1 112 ? 22.252 -6.848 4.488 1.00 89.31 112 LYS A N 1
ATOM 812 C CA . LYS A 1 112 ? 21.333 -6.190 3.540 1.00 89.31 112 LYS A CA 1
ATOM 813 C C . LYS A 1 112 ? 20.319 -7.182 2.974 1.00 89.31 112 LYS A C 1
ATOM 815 O O . LYS A 1 112 ? 19.144 -6.834 2.853 1.00 89.31 112 LYS A O 1
ATOM 820 N N . LEU A 1 113 ? 20.756 -8.406 2.676 1.00 89.06 113 LEU A N 1
ATOM 821 C CA . LEU A 1 113 ? 19.877 -9.485 2.226 1.00 89.06 113 LEU A CA 1
ATOM 822 C C . LEU A 1 113 ? 18.856 -9.857 3.303 1.00 89.06 113 LEU A C 1
ATOM 824 O O . LEU A 1 113 ? 17.673 -9.962 3.004 1.00 89.06 113 LEU A O 1
ATOM 828 N N . GLU A 1 114 ? 19.268 -9.957 4.565 1.00 91.44 114 GLU A N 1
ATOM 829 C CA . GLU A 1 114 ? 18.364 -10.200 5.689 1.00 91.44 114 GLU A CA 1
ATOM 830 C C . GLU A 1 114 ? 17.300 -9.098 5.802 1.00 91.44 114 GLU A C 1
ATOM 832 O O . GLU A 1 114 ? 16.108 -9.386 5.939 1.00 91.44 114 GLU A O 1
ATOM 837 N N . LYS A 1 115 ? 17.702 -7.826 5.682 1.00 90.25 115 LYS A N 1
ATOM 838 C CA . LYS A 1 115 ? 16.768 -6.691 5.673 1.00 90.25 115 LYS A CA 1
ATOM 839 C C . LYS A 1 115 ? 15.776 -6.774 4.508 1.00 90.25 115 LYS A C 1
ATOM 841 O O . LYS A 1 115 ? 14.599 -6.464 4.700 1.00 90.25 115 LYS A O 1
ATOM 846 N N . LEU A 1 116 ? 16.227 -7.204 3.327 1.00 87.06 116 LEU A N 1
ATOM 847 C CA . LEU A 1 116 ? 15.368 -7.430 2.163 1.00 87.06 116 LEU A CA 1
ATOM 848 C C . LEU A 1 116 ? 14.402 -8.600 2.396 1.00 87.06 116 LEU A C 1
ATOM 850 O O . LEU A 1 116 ? 13.210 -8.452 2.141 1.00 87.06 116 LEU A O 1
ATOM 854 N N . CYS A 1 117 ? 14.871 -9.718 2.951 1.00 86.25 117 CYS A N 1
ATOM 855 C CA . CYS A 1 117 ? 14.026 -10.855 3.315 1.00 86.25 117 CYS A CA 1
ATOM 856 C C . CYS A 1 117 ? 12.937 -10.432 4.305 1.00 86.25 117 CYS A C 1
ATOM 858 O O . CYS A 1 117 ? 11.759 -10.633 4.024 1.00 86.25 117 CYS A O 1
ATOM 860 N N . ARG A 1 118 ? 13.299 -9.738 5.395 1.00 88.25 118 ARG A N 1
ATOM 861 C CA . ARG A 1 118 ? 12.331 -9.185 6.361 1.00 88.25 118 ARG A CA 1
ATOM 862 C C . ARG A 1 118 ? 11.326 -8.239 5.702 1.00 88.25 118 ARG A C 1
ATOM 864 O O . ARG A 1 118 ? 10.168 -8.198 6.106 1.00 88.25 118 ARG A O 1
ATOM 871 N N . TYR A 1 119 ? 11.758 -7.458 4.710 1.00 84.56 119 TYR A N 1
ATOM 872 C CA . TYR A 1 119 ? 10.872 -6.577 3.951 1.00 84.56 119 TYR A CA 1
ATOM 873 C C . TYR A 1 119 ? 9.879 -7.370 3.096 1.00 84.56 119 TYR A C 1
ATOM 875 O O . TYR A 1 119 ? 8.703 -7.023 3.080 1.00 84.56 119 TYR A O 1
ATOM 883 N N . ILE A 1 120 ? 10.334 -8.415 2.401 1.00 80.75 120 ILE A N 1
ATOM 884 C CA . ILE A 1 120 ? 9.495 -9.262 1.541 1.00 80.75 120 ILE A CA 1
ATOM 885 C C . ILE A 1 120 ? 8.480 -10.048 2.377 1.00 80.75 120 ILE A C 1
ATOM 887 O O . ILE A 1 120 ? 7.328 -10.176 1.977 1.00 80.75 120 ILE A O 1
ATOM 891 N N . THR A 1 121 ? 8.883 -10.536 3.551 1.00 82.12 121 THR A N 1
ATOM 892 C CA . THR A 1 121 ? 8.035 -11.359 4.425 1.00 82.12 121 THR A CA 1
ATOM 893 C C . THR A 1 121 ? 7.172 -10.549 5.390 1.00 82.12 121 THR A C 1
ATOM 895 O O . THR A 1 121 ? 6.489 -11.132 6.231 1.00 82.12 121 THR A O 1
ATOM 898 N N . ARG A 1 122 ? 7.214 -9.212 5.340 1.00 85.69 122 ARG A N 1
ATOM 899 C CA . ARG A 1 122 ? 6.424 -8.386 6.261 1.00 85.69 122 ARG A CA 1
ATOM 900 C C . ARG A 1 122 ? 4.920 -8.574 5.993 1.00 85.69 122 ARG A C 1
ATOM 902 O O . ARG A 1 122 ? 4.512 -8.565 4.829 1.00 85.69 122 ARG A O 1
ATOM 909 N N . PRO A 1 123 ? 4.078 -8.666 7.036 1.00 85.06 123 PRO A N 1
ATOM 910 C CA . PRO A 1 123 ? 2.633 -8.676 6.847 1.00 85.06 123 PRO A CA 1
ATOM 911 C C . PRO A 1 123 ? 2.151 -7.339 6.263 1.00 85.06 123 PRO A C 1
ATOM 913 O O . PRO A 1 123 ? 2.778 -6.292 6.453 1.00 85.06 123 PRO A O 1
ATOM 916 N N . ALA A 1 124 ? 1.015 -7.367 5.560 1.00 84.44 124 ALA A N 1
ATOM 917 C CA . ALA A 1 124 ? 0.429 -6.176 4.938 1.00 84.44 124 ALA A CA 1
ATOM 918 C C . ALA A 1 124 ? 0.017 -5.102 5.962 1.00 84.44 124 ALA A C 1
ATOM 920 O O . ALA A 1 124 ? 0.044 -3.906 5.668 1.00 84.44 124 ALA A O 1
ATOM 921 N N . ILE A 1 125 ? -0.329 -5.532 7.176 1.00 89.00 125 ILE A N 1
ATOM 922 C CA . ILE A 1 125 ? -0.749 -4.684 8.291 1.00 89.00 125 ILE A CA 1
ATOM 923 C C . ILE A 1 125 ? 0.080 -5.002 9.535 1.00 89.00 125 ILE A C 1
ATOM 925 O O . ILE A 1 125 ? 0.626 -6.093 9.678 1.00 89.00 125 ILE A O 1
ATOM 929 N N . SER A 1 126 ? 0.177 -4.033 10.441 1.00 91.88 126 SER A N 1
ATOM 930 C CA . SER A 1 126 ? 0.796 -4.220 11.754 1.00 91.88 126 SER A CA 1
ATOM 931 C C . SER A 1 126 ? -0.286 -4.199 12.822 1.00 91.88 126 SER A C 1
ATOM 933 O O . SER A 1 126 ? -0.962 -3.183 12.971 1.00 91.88 126 SER A O 1
ATOM 935 N N . GLU A 1 127 ? -0.418 -5.291 13.573 1.00 93.06 127 GLU A N 1
ATOM 936 C CA . GLU A 1 127 ? -1.393 -5.415 14.667 1.00 93.06 127 GLU A CA 1
ATOM 937 C C . GLU A 1 127 ? -1.192 -4.352 15.749 1.00 93.06 127 GLU A C 1
ATOM 939 O O . GLU A 1 127 ? -2.157 -3.786 16.243 1.00 93.06 127 GLU A O 1
ATOM 944 N N . GLN A 1 128 ? 0.059 -3.977 16.029 1.00 94.94 128 GLN A N 1
ATOM 945 C CA . GLN A 1 128 ? 0.398 -2.909 16.979 1.00 94.94 128 GLN A CA 1
ATOM 946 C C . GLN A 1 128 ? -0.169 -1.535 16.592 1.00 94.94 128 GLN A C 1
ATOM 948 O O . GLN A 1 128 ? -0.265 -0.651 17.436 1.00 94.94 128 GLN A O 1
ATOM 953 N N . ARG A 1 129 ? -0.503 -1.331 15.311 1.00 95.19 129 ARG A N 1
ATOM 954 C CA . ARG A 1 129 ? -1.102 -0.092 14.799 1.00 95.19 129 ARG A CA 1
ATOM 955 C C . ARG A 1 129 ? -2.615 -0.203 14.609 1.00 95.19 129 ARG A C 1
ATOM 957 O O . ARG A 1 129 ? -3.217 0.747 14.114 1.00 95.19 129 ARG A O 1
ATOM 964 N N . LEU A 1 130 ? -3.223 -1.339 14.957 1.00 96.19 130 LEU A N 1
ATOM 965 C CA . LEU A 1 130 ? -4.668 -1.546 14.927 1.00 96.19 130 LEU A CA 1
ATOM 966 C C . LEU A 1 130 ? -5.274 -1.325 16.310 1.00 96.19 130 LEU A C 1
ATOM 968 O O . LEU A 1 130 ? -4.740 -1.755 17.327 1.00 96.19 130 LEU A O 1
ATOM 972 N N . SER A 1 131 ? -6.425 -0.667 16.334 1.00 97.00 131 SER A N 1
ATOM 973 C CA . SER A 1 131 ? -7.247 -0.493 17.531 1.00 97.00 131 SER A CA 1
ATOM 974 C C . SER A 1 131 ? -8.719 -0.388 17.147 1.00 97.00 131 SER A C 1
ATOM 976 O O . SER A 1 131 ? -9.055 -0.179 15.980 1.00 97.00 131 SER A O 1
ATOM 978 N N . ILE A 1 132 ? -9.603 -0.526 18.133 1.00 97.31 132 ILE A N 1
ATOM 979 C CA . ILE A 1 132 ? -11.026 -0.225 17.978 1.00 97.31 132 ILE A CA 1
ATOM 980 C C . ILE A 1 132 ? -11.280 1.169 18.551 1.00 97.31 132 ILE A C 1
ATOM 982 O O . ILE A 1 132 ? -10.863 1.471 19.670 1.00 97.31 132 ILE A O 1
ATOM 986 N N . SER A 1 133 ? -11.919 2.040 17.773 1.00 94.94 133 SER A N 1
ATOM 987 C CA . SER A 1 133 ? -12.290 3.379 18.223 1.00 94.94 133 SER A CA 1
ATOM 988 C C . SER A 1 133 ? -13.432 3.319 19.250 1.00 94.94 133 SER A C 1
ATOM 990 O O . SER A 1 133 ? -14.163 2.329 19.300 1.00 94.94 133 SER A O 1
ATOM 992 N N . PRO A 1 134 ? -13.665 4.387 20.037 1.00 92.94 134 PRO A N 1
ATOM 993 C CA . PRO A 1 134 ? -14.818 4.458 20.941 1.00 92.94 134 PRO A CA 1
ATOM 994 C C . PRO A 1 134 ? -16.171 4.266 20.240 1.00 92.94 134 PRO A C 1
ATOM 996 O O . PRO A 1 134 ? -17.135 3.837 20.861 1.00 92.94 134 PRO A O 1
ATOM 999 N N . GLN A 1 135 ? -16.241 4.564 18.940 1.00 91.75 135 GLN A N 1
ATOM 1000 C CA . GLN A 1 135 ? -17.423 4.366 18.100 1.00 91.75 135 GLN A CA 1
ATOM 1001 C C . GLN A 1 135 ? -17.536 2.933 17.544 1.00 91.75 135 GLN A C 1
ATOM 1003 O O . GLN A 1 135 ? -18.395 2.672 16.708 1.00 91.75 135 GLN A O 1
ATOM 1008 N N . GLY A 1 136 ? -16.661 2.009 17.957 1.00 93.56 136 GLY A N 1
ATOM 1009 C CA . GLY A 1 136 ? -16.652 0.619 17.494 1.00 93.56 136 GLY A CA 1
ATOM 1010 C C . GLY A 1 136 ? -16.053 0.417 16.099 1.00 93.56 136 GLY A C 1
ATOM 1011 O O . GLY A 1 136 ? -16.223 -0.651 15.513 1.00 93.56 136 GLY A O 1
ATOM 1012 N N . ARG A 1 137 ? -15.357 1.419 15.547 1.00 94.94 137 ARG A N 1
ATOM 1013 C CA . ARG A 1 137 ? -14.748 1.345 14.209 1.00 94.94 137 ARG A CA 1
ATOM 1014 C C . ARG A 1 137 ? -13.340 0.775 14.283 1.00 94.94 137 ARG A C 1
ATOM 1016 O O . ARG A 1 137 ? -12.632 0.979 15.267 1.00 94.94 137 ARG A O 1
ATOM 1023 N N . VAL A 1 138 ? -12.902 0.106 13.224 1.00 96.44 138 VAL A N 1
ATOM 1024 C CA . VAL A 1 138 ? -11.508 -0.325 13.095 1.00 96.44 138 VAL A CA 1
ATOM 1025 C C . VAL A 1 138 ? -10.661 0.896 12.763 1.00 96.44 138 VAL A C 1
ATOM 1027 O O . VAL A 1 138 ? -10.869 1.533 11.732 1.00 96.44 138 VAL A O 1
ATOM 1030 N N . ARG A 1 139 ? -9.698 1.220 13.624 1.00 96.94 139 ARG A N 1
ATOM 1031 C CA . ARG A 1 139 ? -8.763 2.336 13.468 1.00 96.94 139 ARG A CA 1
ATOM 1032 C C . ARG A 1 139 ? -7.363 1.803 13.201 1.00 96.94 139 ARG A C 1
ATOM 1034 O O . ARG A 1 139 ? -6.832 1.024 13.992 1.00 96.94 139 ARG A O 1
ATOM 1041 N N . TYR A 1 140 ? -6.740 2.274 12.125 1.00 96.00 140 TYR A N 1
ATOM 1042 C CA . TYR A 1 140 ? -5.346 1.973 11.811 1.00 96.00 140 TYR A CA 1
ATOM 1043 C C . TYR A 1 140 ? -4.484 3.229 11.835 1.00 96.00 140 TYR A C 1
ATOM 1045 O O . TYR A 1 140 ? -4.768 4.204 11.138 1.00 96.00 140 TYR A O 1
ATOM 1053 N N . GLN A 1 141 ? -3.407 3.183 12.614 1.00 96.00 141 GLN A N 1
ATOM 1054 C CA . GLN A 1 141 ? -2.401 4.233 12.673 1.00 96.00 141 GLN A CA 1
ATOM 1055 C C . GLN A 1 141 ? -1.408 4.095 11.512 1.00 96.00 141 GLN A C 1
ATOM 1057 O O . GLN A 1 141 ? -0.840 3.030 11.248 1.00 96.00 141 GLN A O 1
ATOM 1062 N N . LEU A 1 142 ? -1.157 5.201 10.819 1.00 92.50 142 LEU A N 1
ATOM 1063 C CA . LEU A 1 142 ? -0.152 5.280 9.771 1.00 92.50 142 LEU A CA 1
ATOM 1064 C C . LEU A 1 142 ? 1.245 5.326 10.393 1.00 92.50 142 LEU A C 1
ATOM 1066 O O . LEU A 1 142 ? 1.496 6.063 11.342 1.00 92.50 142 LEU A O 1
ATOM 1070 N N . LYS A 1 143 ? 2.184 4.561 9.821 1.00 90.25 143 LYS A N 1
ATOM 1071 C CA . LYS A 1 143 ? 3.593 4.581 10.254 1.00 90.25 143 LYS A CA 1
ATOM 1072 C C . LYS A 1 143 ? 4.202 5.985 10.142 1.00 90.25 143 LYS A C 1
ATOM 1074 O O . LYS A 1 143 ? 5.004 6.378 10.981 1.00 90.25 143 LYS A O 1
ATOM 1079 N N . THR A 1 144 ? 3.850 6.696 9.077 1.00 88.31 144 THR A N 1
ATOM 1080 C CA . THR A 1 144 ? 4.286 8.063 8.803 1.00 88.31 144 THR A CA 1
ATOM 1081 C C . THR A 1 144 ? 3.041 8.863 8.439 1.00 88.31 144 THR A C 1
ATOM 1083 O O . THR A 1 144 ? 2.283 8.388 7.585 1.00 88.31 144 THR A O 1
ATOM 1086 N N . PRO A 1 145 ? 2.806 10.029 9.067 1.00 88.62 145 PRO A N 1
ATOM 1087 C CA . PRO A 1 145 ? 1.689 10.887 8.703 1.00 88.62 145 PRO A CA 1
ATOM 1088 C C . PRO A 1 145 ? 1.722 11.235 7.213 1.00 88.62 145 PRO A C 1
ATOM 1090 O O . PRO A 1 145 ? 2.790 11.394 6.618 1.00 88.62 145 PRO A O 1
ATOM 1093 N N . TRP A 1 146 ? 0.552 11.351 6.593 1.00 85.81 146 TRP A N 1
ATOM 1094 C CA . TRP A 1 146 ? 0.464 11.885 5.237 1.00 85.81 146 TRP A CA 1
ATOM 1095 C C . TRP A 1 146 ? 0.759 13.384 5.225 1.00 85.81 146 TRP A C 1
ATOM 1097 O O . TRP A 1 146 ? 0.629 14.068 6.238 1.00 85.81 146 TRP A O 1
ATOM 1107 N N . ARG A 1 147 ? 1.088 13.920 4.043 1.00 80.50 147 ARG A N 1
ATOM 1108 C CA . ARG A 1 147 ? 1.386 15.353 3.857 1.00 80.50 147 ARG A CA 1
ATOM 1109 C C . ARG A 1 147 ? 0.251 16.277 4.305 1.00 80.50 147 ARG A C 1
ATOM 1111 O O . ARG A 1 147 ? 0.508 17.403 4.698 1.00 80.50 147 ARG A O 1
ATOM 1118 N N . ASN A 1 148 ? -0.989 15.799 4.264 1.00 83.19 148 ASN A N 1
ATOM 1119 C CA . ASN A 1 148 ? -2.165 16.533 4.730 1.00 83.19 148 ASN A CA 1
ATOM 1120 C C . ASN A 1 148 ? -2.428 16.381 6.245 1.00 83.19 148 ASN A C 1
ATOM 1122 O O . ASN A 1 148 ? -3.531 16.668 6.695 1.00 83.19 148 ASN A O 1
ATOM 1126 N N . GLY A 1 149 ? -1.473 15.855 7.020 1.00 86.69 149 GLY A N 1
ATOM 1127 C CA . GLY A 1 149 ? -1.608 15.650 8.466 1.00 86.69 149 GLY A CA 1
ATOM 1128 C C . GLY A 1 149 ? -2.412 14.411 8.872 1.00 86.69 149 GLY A C 1
ATOM 1129 O O . GLY A 1 149 ? -2.631 14.189 10.063 1.00 86.69 149 GLY A O 1
ATOM 1130 N N . THR A 1 150 ? -2.849 13.574 7.922 1.00 90.50 150 THR A N 1
ATOM 1131 C CA . THR A 1 150 ? -3.564 12.331 8.254 1.00 90.50 150 THR A CA 1
ATOM 1132 C C . THR A 1 150 ? -2.643 11.380 9.007 1.00 90.50 150 THR A C 1
ATOM 1134 O O . THR A 1 150 ? -1.573 11.028 8.511 1.00 90.50 150 THR A O 1
ATOM 1137 N N . THR A 1 151 ? -3.075 10.926 10.181 1.00 93.81 151 THR A N 1
ATOM 1138 C CA . THR A 1 151 ? -2.335 9.980 11.031 1.00 93.81 151 THR A CA 1
ATOM 1139 C C . THR A 1 151 ? -3.052 8.654 11.203 1.00 93.81 151 THR A C 1
ATOM 1141 O O . THR A 1 151 ? -2.396 7.644 11.447 1.00 93.81 151 THR A O 1
ATOM 1144 N N . HIS A 1 152 ? -4.377 8.636 11.057 1.00 94.69 152 HIS A N 1
ATOM 1145 C CA . HIS A 1 152 ? -5.170 7.420 11.171 1.00 94.69 152 HIS A CA 1
ATOM 1146 C C . HIS A 1 152 ? -6.194 7.325 10.050 1.00 94.69 152 HIS A C 1
ATOM 1148 O O . HIS A 1 152 ? -6.655 8.334 9.513 1.00 94.69 152 HIS A O 1
ATOM 1154 N N . VAL A 1 153 ? -6.578 6.094 9.746 1.00 94.75 153 VAL A N 1
ATOM 1155 C CA . VAL A 1 153 ? -7.680 5.770 8.845 1.00 94.75 153 VAL A CA 1
ATOM 1156 C C . VAL A 1 153 ? -8.665 4.887 9.607 1.00 94.75 153 VAL A C 1
ATOM 1158 O O . VAL A 1 153 ? -8.240 4.025 10.382 1.00 94.75 153 VAL A O 1
ATOM 1161 N N . GLU A 1 154 ? -9.961 5.132 9.429 1.00 94.75 154 GLU A N 1
ATOM 1162 C CA . GLU A 1 154 ? -11.027 4.396 10.107 1.00 94.75 154 GLU A CA 1
ATOM 1163 C C . GLU A 1 154 ? -12.016 3.761 9.134 1.00 94.75 154 GLU A C 1
ATOM 1165 O O . GLU A 1 154 ? -12.425 4.379 8.148 1.00 94.75 154 GLU A O 1
ATOM 1170 N N . TRP A 1 155 ? -12.459 2.553 9.478 1.00 94.50 155 TRP A N 1
ATOM 1171 C CA . TRP A 1 155 ? -13.443 1.781 8.726 1.00 94.50 155 TRP A CA 1
ATOM 1172 C C . TRP A 1 155 ? -14.458 1.129 9.656 1.00 94.50 155 TRP A C 1
ATOM 1174 O O . TRP A 1 155 ? -14.156 0.806 10.805 1.00 94.50 155 TRP A O 1
ATOM 1184 N N . ASP A 1 156 ? -15.631 0.817 9.120 1.00 94.00 156 ASP A N 1
ATOM 1185 C CA . ASP A 1 156 ? -16.472 -0.208 9.733 1.00 94.00 156 ASP A CA 1
ATOM 1186 C C . ASP A 1 156 ? -15.827 -1.588 9.542 1.00 94.00 156 ASP A C 1
ATOM 1188 O O . ASP A 1 156 ? -15.066 -1.807 8.597 1.00 94.00 156 ASP A O 1
ATOM 1192 N N . ALA A 1 157 ? -16.129 -2.537 10.432 1.00 93.25 157 ALA A N 1
ATOM 1193 C CA . ALA A 1 157 ? -15.464 -3.843 10.454 1.00 93.25 157 ALA A CA 1
ATOM 1194 C C . ALA A 1 157 ? -15.524 -4.589 9.108 1.00 93.25 157 ALA A C 1
ATOM 1196 O O . ALA A 1 157 ? -14.523 -5.153 8.667 1.00 93.25 157 ALA A O 1
ATOM 1197 N N . VAL A 1 158 ? -16.673 -4.555 8.428 1.00 93.12 158 VAL A N 1
ATOM 1198 C CA . VAL A 1 158 ? -16.848 -5.225 7.129 1.00 93.12 158 VAL A CA 1
ATOM 1199 C C . VAL A 1 158 ? -16.043 -4.534 6.026 1.00 93.12 158 VAL A C 1
ATOM 1201 O O . VAL A 1 158 ? -15.414 -5.220 5.225 1.00 93.12 158 VAL A O 1
ATOM 1204 N N . ASP A 1 159 ? -15.987 -3.198 6.006 1.00 92.44 159 ASP A N 1
ATOM 1205 C CA . ASP A 1 159 ? -15.186 -2.475 5.009 1.00 92.44 159 ASP A CA 1
ATOM 1206 C C . ASP A 1 159 ? -13.683 -2.684 5.249 1.00 92.44 159 ASP A C 1
ATOM 1208 O O . ASP A 1 159 ? -12.918 -2.848 4.302 1.00 92.44 159 ASP A O 1
ATOM 1212 N N . PHE A 1 160 ? -13.251 -2.796 6.510 1.00 93.62 160 PHE A N 1
ATOM 1213 C CA . PHE A 1 160 ? -11.880 -3.198 6.823 1.00 93.62 160 PHE A CA 1
ATOM 1214 C C . PHE A 1 160 ? -11.550 -4.595 6.275 1.00 93.62 160 PHE A C 1
ATOM 1216 O O . PHE A 1 160 ? -10.520 -4.772 5.622 1.00 93.62 160 PHE A O 1
ATOM 1223 N N . ILE A 1 161 ? -12.437 -5.578 6.471 1.00 93.62 161 ILE A N 1
ATOM 1224 C CA . ILE A 1 161 ? -12.279 -6.922 5.890 1.00 93.62 161 ILE A CA 1
ATOM 1225 C C . ILE A 1 161 ? -12.240 -6.845 4.360 1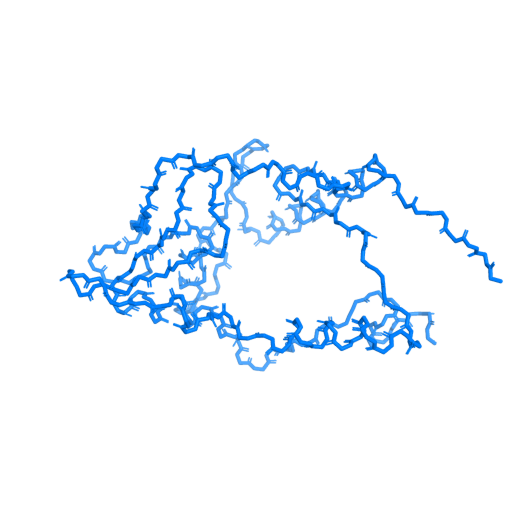.00 93.62 161 ILE A C 1
ATOM 1227 O O . ILE A 1 161 ? -11.411 -7.510 3.744 1.00 93.62 161 ILE A O 1
ATOM 1231 N N . ALA A 1 162 ? -13.058 -5.992 3.740 1.00 92.38 162 ALA A N 1
ATOM 1232 C CA . ALA A 1 162 ? -13.038 -5.771 2.298 1.00 92.38 162 ALA A CA 1
ATOM 1233 C C . ALA A 1 162 ? -11.683 -5.222 1.803 1.00 92.38 162 ALA A C 1
ATOM 1235 O O . ALA A 1 162 ? -11.183 -5.672 0.768 1.00 92.38 162 ALA A O 1
ATOM 1236 N N . LYS A 1 163 ? -11.030 -4.323 2.563 1.00 91.75 163 LYS A N 1
ATOM 1237 C CA . LYS A 1 163 ? -9.653 -3.871 2.269 1.00 91.75 163 LYS A CA 1
ATOM 1238 C C . LYS A 1 163 ? -8.643 -5.011 2.326 1.00 91.75 163 LYS A C 1
ATOM 1240 O O . LYS A 1 163 ? -7.749 -5.065 1.485 1.00 91.75 163 LYS A O 1
ATOM 1245 N N . LEU A 1 164 ? -8.776 -5.919 3.291 1.00 92.00 164 LEU A N 1
ATOM 1246 C CA . LEU A 1 164 ? -7.897 -7.087 3.396 1.00 92.00 164 LEU A CA 1
ATOM 1247 C C . LEU A 1 164 ? -8.158 -8.092 2.271 1.00 92.00 164 LEU A C 1
ATOM 1249 O O . LEU A 1 164 ? -7.212 -8.600 1.675 1.00 92.00 164 LEU A O 1
ATOM 1253 N N . ALA A 1 165 ? -9.425 -8.329 1.931 1.00 91.31 165 ALA A N 1
ATOM 1254 C CA . ALA A 1 165 ? -9.815 -9.211 0.839 1.00 91.31 165 ALA A CA 1
ATOM 1255 C C . ALA A 1 165 ? -9.249 -8.730 -0.505 1.00 91.31 165 ALA A C 1
ATOM 1257 O O . ALA A 1 165 ? -8.771 -9.543 -1.291 1.00 91.31 165 ALA A O 1
ATOM 1258 N N . ALA A 1 166 ? -9.202 -7.416 -0.750 1.00 89.88 166 ALA A N 1
ATOM 1259 C CA . ALA A 1 166 ? -8.616 -6.851 -1.967 1.00 89.88 166 ALA A CA 1
ATOM 1260 C C . ALA A 1 166 ? -7.123 -7.199 -2.165 1.00 89.88 166 ALA A C 1
ATOM 1262 O O . ALA A 1 16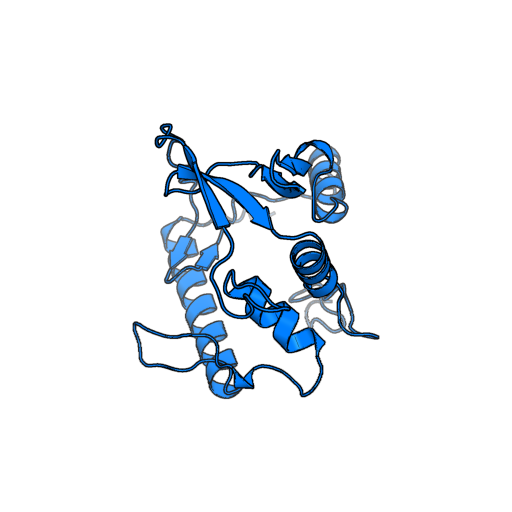6 ? -6.641 -7.177 -3.299 1.00 89.88 166 ALA A O 1
ATOM 1263 N N . LEU A 1 167 ? -6.397 -7.545 -1.093 1.00 87.56 167 LEU A N 1
ATOM 1264 C CA . LEU A 1 167 ? -5.001 -7.998 -1.159 1.00 87.56 167 LEU A CA 1
ATOM 1265 C C . LEU A 1 167 ? -4.868 -9.466 -1.575 1.00 87.56 167 LEU A C 1
ATOM 1267 O O . LEU A 1 167 ? -3.763 -9.908 -1.894 1.00 87.56 167 LEU A O 1
ATOM 1271 N N . VAL A 1 168 ? -5.966 -10.226 -1.567 1.00 85.81 168 VAL A N 1
ATOM 1272 C CA . VAL A 1 168 ? -5.964 -11.622 -1.989 1.00 85.81 168 VAL A CA 1
ATOM 1273 C C . VAL A 1 168 ? -5.820 -11.666 -3.515 1.00 85.81 168 VAL A C 1
ATOM 1275 O O . VAL A 1 168 ? -6.671 -11.146 -4.254 1.00 85.81 168 VAL A O 1
ATOM 1278 N N . PRO A 1 169 ? -4.726 -12.259 -4.019 1.00 78.44 169 PRO A N 1
ATOM 1279 C CA . PRO A 1 169 ? -4.494 -12.360 -5.448 1.00 78.44 169 PRO A CA 1
ATOM 1280 C C . PRO A 1 169 ? -5.523 -13.301 -6.093 1.00 78.44 169 PRO A C 1
ATOM 1282 O O . PRO A 1 169 ? -6.015 -14.218 -5.429 1.00 78.44 169 PRO A O 1
ATOM 1285 N N . PRO A 1 170 ? -5.833 -13.126 -7.391 1.00 77.75 170 PRO A N 1
ATOM 1286 C CA . PRO A 1 170 ? -6.692 -14.054 -8.112 1.00 77.75 170 PRO A CA 1
ATOM 1287 C C . PRO A 1 170 ? -6.172 -15.496 -8.002 1.00 77.75 170 PRO A C 1
ATOM 1289 O O . PRO A 1 170 ? -4.952 -15.716 -8.014 1.00 77.75 170 PRO A O 1
ATOM 1292 N N . PRO A 1 171 ? -7.068 -16.493 -7.924 1.00 76.50 171 PRO A N 1
ATOM 1293 C CA . PRO A 1 171 ? -6.658 -17.885 -7.853 1.00 76.50 171 PRO A CA 1
ATOM 1294 C C . PRO A 1 171 ? -5.784 -18.241 -9.058 1.00 76.50 171 PRO A C 1
ATOM 1296 O O . PRO A 1 171 ? -6.052 -17.829 -10.185 1.00 76.50 171 PRO A O 1
ATOM 1299 N N . ARG A 1 172 ? -4.735 -19.037 -8.814 1.00 76.81 172 ARG A N 1
ATOM 1300 C CA . ARG A 1 172 ? -3.789 -19.524 -9.839 1.00 76.81 172 ARG A CA 1
ATOM 1301 C C . ARG A 1 172 ? -2.952 -18.424 -10.515 1.00 76.81 172 ARG A C 1
ATOM 1303 O O . ARG A 1 172 ? -2.251 -18.708 -11.484 1.00 76.81 172 ARG A O 1
ATOM 1310 N N . ALA A 1 173 ? -2.963 -17.192 -10.003 1.00 74.12 173 ALA A N 1
ATOM 1311 C CA . ALA A 1 173 ? -2.035 -16.160 -10.447 1.00 74.12 173 ALA A CA 1
ATOM 1312 C C . ALA A 1 173 ? -0.624 -16.405 -9.880 1.00 74.12 173 ALA A C 1
ATOM 1314 O O . ALA A 1 173 ? -0.449 -16.625 -8.682 1.00 74.12 173 ALA A O 1
ATOM 1315 N N . HIS A 1 174 ? 0.405 -16.310 -10.727 1.00 72.56 174 HIS A N 1
ATOM 1316 C CA . HIS A 1 174 ? 1.798 -16.319 -10.268 1.00 72.56 174 HIS A CA 1
ATOM 1317 C C . HIS A 1 174 ? 2.090 -15.065 -9.430 1.00 72.56 174 HIS A C 1
ATOM 1319 O O . HIS A 1 174 ? 2.106 -13.954 -9.970 1.00 72.56 174 HIS A O 1
ATOM 1325 N N . LEU A 1 175 ? 2.327 -15.257 -8.128 1.00 69.38 175 LEU A N 1
ATOM 1326 C CA . LEU A 1 175 ? 2.572 -14.179 -7.154 1.00 69.38 175 LEU A CA 1
ATOM 1327 C C . LEU A 1 175 ? 3.991 -13.618 -7.231 1.00 69.38 175 LEU A C 1
ATOM 1329 O O . LEU A 1 175 ? 4.218 -12.444 -6.954 1.00 69.38 175 LEU A O 1
ATOM 1333 N N . THR A 1 176 ? 4.940 -14.444 -7.660 1.00 68.56 176 THR A N 1
ATOM 1334 C CA . THR A 1 176 ? 6.311 -14.029 -7.944 1.00 68.56 176 THR A CA 1
ATOM 1335 C C . THR A 1 176 ? 6.490 -13.982 -9.452 1.00 68.56 176 THR A C 1
ATOM 1337 O O . THR A 1 176 ? 6.492 -15.015 -10.121 1.00 68.56 176 THR A O 1
ATOM 1340 N N . ARG A 1 177 ? 6.617 -12.771 -9.998 1.00 61.69 177 ARG A N 1
ATOM 1341 C CA . ARG A 1 177 ? 6.962 -12.547 -11.404 1.00 61.69 177 ARG A CA 1
ATOM 1342 C C . ARG A 1 177 ? 8.366 -11.978 -11.458 1.00 61.69 177 ARG A C 1
ATOM 1344 O O . ARG A 1 177 ? 8.612 -10.877 -10.973 1.00 61.69 177 ARG A O 1
ATOM 1351 N N . PHE A 1 178 ? 9.289 -12.741 -12.025 1.00 62.66 178 PHE A N 1
ATOM 1352 C CA . PHE A 1 178 ? 10.615 -12.226 -12.326 1.00 62.66 178 PHE A CA 1
ATOM 1353 C C . PHE A 1 178 ? 10.575 -11.492 -13.670 1.00 62.66 178 PHE A C 1
ATOM 1355 O O . PHE A 1 178 ? 9.917 -11.936 -14.612 1.00 62.66 178 PHE A O 1
ATOM 1362 N N . HIS A 1 179 ? 11.276 -10.365 -13.755 1.00 59.28 179 HIS A N 1
ATOM 1363 C CA . HIS A 1 179 ? 11.356 -9.530 -14.951 1.00 59.28 179 HIS A CA 1
ATOM 1364 C C . HIS A 1 179 ? 12.820 -9.216 -15.290 1.00 59.28 179 HIS A C 1
ATOM 1366 O O . HIS A 1 179 ? 13.702 -9.305 -14.434 1.00 59.28 179 HIS A O 1
ATOM 1372 N N . GLY A 1 180 ? 13.078 -8.836 -16.544 1.00 65.25 180 GLY A N 1
ATOM 1373 C CA . GLY A 1 180 ? 14.429 -8.533 -17.021 1.00 65.25 180 GLY A CA 1
ATOM 1374 C C . GLY A 1 180 ? 15.320 -9.776 -17.060 1.00 65.25 180 GLY A C 1
ATOM 1375 O O . GLY A 1 180 ? 14.848 -10.860 -17.385 1.00 65.25 180 GLY A O 1
ATOM 1376 N N . VAL A 1 181 ? 16.600 -9.621 -16.709 1.00 56.16 181 VAL A N 1
ATOM 1377 C CA . VAL A 1 181 ? 17.605 -10.705 -16.723 1.00 56.16 181 VAL A CA 1
ATOM 1378 C C . VAL A 1 181 ? 17.249 -11.895 -15.821 1.00 56.16 181 VAL A C 1
ATOM 1380 O O . VAL A 1 181 ? 17.712 -13.005 -16.053 1.00 56.16 181 VAL A O 1
ATOM 1383 N N . PHE A 1 182 ? 16.386 -11.693 -14.824 1.00 52.47 182 PHE A N 1
ATOM 1384 C CA . PHE A 1 182 ? 15.970 -12.746 -13.897 1.00 52.47 182 PHE A CA 1
ATOM 1385 C C . PHE A 1 182 ? 14.672 -13.458 -14.313 1.00 52.47 182 PHE A C 1
ATOM 1387 O O . PHE A 1 182 ? 14.238 -14.374 -13.618 1.00 52.47 182 PHE A O 1
ATOM 1394 N N . ALA A 1 183 ? 14.032 -13.056 -15.418 1.00 71.50 183 ALA A N 1
ATOM 1395 C CA . ALA A 1 183 ? 12.825 -13.714 -15.914 1.00 71.50 183 ALA A CA 1
ATOM 1396 C C . ALA A 1 183 ? 13.117 -15.150 -16.401 1.00 71.50 183 ALA A C 1
ATOM 1398 O O . ALA A 1 183 ? 14.179 -15.391 -16.985 1.00 71.50 183 ALA A O 1
ATOM 1399 N N . PRO A 1 184 ? 12.178 -16.105 -16.244 1.00 53.84 184 PRO A N 1
ATOM 1400 C CA . PRO A 1 184 ? 12.251 -17.369 -16.968 1.00 53.84 184 PRO A CA 1
ATOM 1401 C C . PRO A 1 184 ? 12.287 -17.043 -18.469 1.00 53.84 184 PRO A C 1
ATOM 1403 O O . PRO A 1 184 ? 11.391 -16.357 -18.956 1.00 53.84 184 PRO A O 1
ATOM 1406 N N . ASN A 1 185 ? 13.325 -17.492 -19.179 1.00 57.47 185 ASN A N 1
ATOM 1407 C CA . ASN A 1 185 ? 13.619 -17.183 -20.592 1.00 57.47 185 ASN A CA 1
ATOM 1408 C C . ASN A 1 185 ? 14.212 -15.791 -20.885 1.00 57.47 185 ASN A C 1
ATOM 1410 O O . ASN A 1 185 ? 14.052 -15.273 -21.990 1.00 57.47 185 ASN A O 1
ATOM 1414 N N . ALA A 1 186 ? 14.915 -15.163 -19.940 1.00 73.75 186 ALA A N 1
ATOM 1415 C CA . ALA A 1 186 ? 15.739 -14.008 -20.287 1.00 73.75 186 ALA A CA 1
ATOM 1416 C C . ALA A 1 186 ? 16.851 -14.412 -21.278 1.00 73.75 186 ALA A C 1
ATOM 1418 O O . ALA A 1 186 ? 17.617 -15.326 -20.992 1.00 73.75 186 ALA A O 1
ATOM 1419 N N . ASN A 1 187 ? 16.998 -13.678 -22.390 1.00 65.44 187 ASN A N 1
ATOM 1420 C CA . ASN A 1 187 ? 18.057 -13.885 -23.403 1.00 65.44 187 ASN A CA 1
ATOM 1421 C C . ASN A 1 187 ? 19.498 -13.736 -22.864 1.00 65.44 187 ASN A C 1
ATOM 1423 O O . ASN A 1 187 ? 20.455 -13.909 -23.607 1.00 65.44 187 ASN A O 1
ATOM 1427 N N . LEU A 1 188 ? 19.646 -13.334 -21.601 1.00 59.69 188 LEU A N 1
ATOM 1428 C CA . LEU A 1 188 ? 20.912 -13.077 -20.913 1.00 59.69 188 LEU A CA 1
ATOM 1429 C C . LEU A 1 188 ? 21.318 -14.231 -19.974 1.00 59.69 188 LEU A C 1
ATOM 1431 O O . LEU A 1 188 ? 22.210 -14.036 -19.150 1.00 59.69 188 LEU A O 1
ATOM 1435 N N . ARG A 1 189 ? 20.644 -15.386 -20.051 1.00 52.06 189 ARG A N 1
ATOM 1436 C CA . ARG A 1 189 ? 20.956 -16.581 -19.259 1.00 52.06 189 ARG A CA 1
ATOM 1437 C C . ARG A 1 189 ? 21.632 -17.655 -20.099 1.00 52.06 189 ARG A C 1
ATOM 1439 O O . ARG A 1 189 ? 21.228 -17.809 -21.270 1.00 52.06 189 ARG A O 1
#

InterPro domains:
  IPR007069 Transposase, IS801/IS1294 [PF04986] (7-184)

Secondary structure (DSSP, 8-state):
---PPPPPHHHHHHHHHHHHHHHHHHHHHTT-EES-TT--EE-GGGS-SSHHHHHHHHHHTTB--SSTTTTSBPEEEEPS---------S-EEETTEEE-------TT-HHHHHHHHHHHT--SS-GGGEEE-TTS-EEEE-SS--TT-EEEEEE-HHHHHHHHHTTSPPTT--S----GGGSTT-TT-

pLDDT: mean 80.18, std 14.42, range [41.84, 97.31]

Sequence (189 aa):
MIASTAPTSAQLTQLANIIAHRVCRHLSRRGWLEGEDESVFLSDSAGSDDGMDGLRMSSMTYRIATGRDAGRKVVTLQTLPGDAGSLEGDAGKVGGFSLHAGVAAEAHESHKLEKLCRYITRPAISEQRLSISPQGRVRYQLKTPWRNGTTHVEWDAVDFIAKLAALVPPPRAHLTRFHGVFAPNANLR

Foldseek 3Di:
DPPDDDDFLVRQQVVQVVVVVVVVVVCVVVVQWDDDDLDIDGDPVNDDPDLLVLLLNCLVVQAQRDDPRGRPHFDFDFDDDDCPDDPDDSWRDDPHTTHDDPDDDDPPNVVSVVVVVCVVPPDPADPVQWDQDPVRWIKGADPGADPRRTGITTDHPVSVVSSVSNPDDPPPDDPDADDACRGDPHPND

Radius of gyration: 20.01 Å; chains: 1; bounding box: 60×39×45 Å

Organism: NCBI:txid1572859